Protein AF-A0A6P0XP00-F1 (afdb_monomer_lite)

Sequence (218 aa):
MMEQKKWEVAKEKFEEVLNLDPDNKLAQDKLREILREIEKIKLIKMKRNYFTLGILTGVLGVLPLIGIEIWEGLQHRGNQLIRERFSSGDKILFANANKENYNDEFSRCNQEFQNQNYDAATDCFQELVKDNRNEPEPLIYYNNSLARQHNNSIKIAVAVPADRNPKRSKSMLRGVAPAQNEYNKKQKNSPSQNRLLEIVIANDSNNDKISPKLAKEI

Foldseek 3Di:
DVVLVVLVVVLVVLVVVCVVPVPPPVSVVVNVVSVVVNVVVVVVVVVVVCVVVVVVVPPDDDDPPVVVVVVVVVVVVVVVVQVVQKDQLQADLQPVPDDPPLRVLSNVLNVCVVVLVLVSSLVSLVVSCVVVVLFLRSLLNNLQSVQSVVVAEDEDEDEDLCVQCVPVRRVVSSVVSVVLVVVQVVLVVDPPRVYHYGYMYGNQNPDPVSVVVNVVVD

pLDDT: mean 83.48, std 17.9, range [33.69, 98.69]

Secondary structure (DSSP, 8-state):
-HHHHHHHHHHHHHHHHHHH-TT-HHHHHHHHHHHHHHHHHHHHHHHHHHHHHTTTS-SSSS-TTHHHHHHHHHHHHHHHHHHTTEESSSS-TTGGGSPTTHHHHHHHHHHHHHTT-HHHHHHHHHHHHHHTTT-HHHHHHHHHHHHHHTT-EEEEEEEE-TTT-HHHHHHHHHHHHHHHHHHHHHHHT-TT---EEEEEEEE-TT-TTTHHHHTT--

Radius of gyration: 26.7 Å; chains: 1; bounding box: 54×59×76 Å

Structure (mmCIF, N/CA/C/O backbone):
data_AF-A0A6P0XP00-F1
#
_entry.id   AF-A0A6P0XP00-F1
#
loop_
_atom_site.group_PDB
_atom_site.id
_atom_site.type_symbol
_atom_site.label_atom_id
_atom_site.label_alt_id
_atom_site.label_comp_id
_atom_site.label_asym_id
_atom_site.label_entity_id
_atom_site.label_seq_id
_atom_site.pdbx_PDB_ins_code
_atom_site.Cartn_x
_atom_site.Cartn_y
_atom_site.Cartn_z
_atom_site.occupancy
_atom_site.B_iso_or_equiv
_atom_site.auth_seq_id
_atom_site.auth_comp_id
_atom_site.auth_asym_id
_atom_site.auth_atom_id
_atom_site.pdbx_PDB_model_num
ATOM 1 N N . MET A 1 1 ? 0.909 -31.037 -28.415 1.00 57.88 1 MET A N 1
ATOM 2 C CA . MET A 1 1 ? 1.301 -31.732 -29.667 1.00 57.88 1 MET A CA 1
ATOM 3 C C . MET A 1 1 ? 0.452 -31.297 -30.858 1.00 57.88 1 MET A C 1
ATOM 5 O O . MET A 1 1 ? 1.016 -31.164 -31.933 1.00 57.88 1 MET A O 1
ATOM 9 N N . MET A 1 2 ? -0.848 -31.010 -30.682 1.00 49.09 2 MET A N 1
ATOM 10 C CA . MET A 1 2 ? -1.714 -30.545 -31.780 1.00 49.09 2 MET A CA 1
ATOM 11 C C . MET A 1 2 ? -1.282 -29.216 -32.429 1.00 49.09 2 MET A C 1
ATOM 13 O O . MET A 1 2 ? -1.444 -29.072 -33.632 1.00 49.09 2 MET A O 1
ATOM 17 N N . GLU A 1 3 ? -0.696 -28.271 -31.686 1.00 70.12 3 GLU A N 1
ATOM 18 C CA . GLU A 1 3 ? -0.272 -26.975 -32.254 1.00 70.12 3 GLU A CA 1
ATOM 19 C C . GLU A 1 3 ? 0.970 -27.072 -33.146 1.00 70.12 3 GLU A C 1
ATOM 21 O O . GLU A 1 3 ? 0.980 -26.502 -34.228 1.00 70.12 3 GLU A O 1
ATOM 26 N N . GLN A 1 4 ? 1.986 -27.856 -32.768 1.00 75.81 4 GLN A N 1
ATOM 27 C CA . GLN A 1 4 ? 3.203 -28.014 -33.579 1.00 75.81 4 GLN A CA 1
ATOM 28 C C . GLN A 1 4 ? 2.891 -28.588 -34.969 1.00 75.81 4 GLN A C 1
ATOM 30 O O . GLN A 1 4 ? 3.398 -28.095 -35.969 1.00 75.81 4 GLN A O 1
ATOM 35 N N . LYS A 1 5 ? 2.006 -29.592 -35.039 1.00 80.88 5 LYS A N 1
ATOM 36 C CA . LYS A 1 5 ? 1.604 -30.213 -36.309 1.00 80.88 5 LYS A CA 1
ATOM 37 C C . LYS A 1 5 ? 0.916 -29.213 -37.247 1.00 80.88 5 LYS A C 1
ATOM 39 O O . LYS A 1 5 ? 1.086 -29.310 -38.454 1.00 80.88 5 LYS A O 1
ATOM 44 N N . LYS A 1 6 ? 0.173 -28.241 -36.704 1.00 84.94 6 LYS A N 1
ATOM 45 C CA . LYS A 1 6 ? -0.466 -27.180 -37.499 1.00 84.94 6 LYS A CA 1
ATOM 46 C C . LYS A 1 6 ? 0.566 -26.232 -38.113 1.00 84.94 6 LYS A C 1
ATOM 48 O O . LYS A 1 6 ? 0.425 -25.875 -39.276 1.00 84.94 6 LYS A O 1
ATOM 53 N N . TRP A 1 7 ? 1.602 -25.864 -37.359 1.00 84.75 7 TRP A N 1
ATOM 54 C CA . TRP A 1 7 ? 2.653 -24.961 -37.837 1.00 84.75 7 TRP A CA 1
ATOM 55 C C . TRP A 1 7 ? 3.561 -25.594 -38.894 1.00 84.75 7 TRP A C 1
ATOM 57 O O . TRP A 1 7 ? 3.912 -24.919 -39.854 1.00 84.75 7 TRP A O 1
ATOM 67 N N . GLU A 1 8 ? 3.883 -26.883 -38.772 1.00 85.69 8 GLU A N 1
ATOM 68 C CA . GLU A 1 8 ? 4.671 -27.599 -39.791 1.00 85.69 8 GLU A CA 1
ATOM 69 C C . GLU A 1 8 ? 3.895 -27.743 -41.112 1.00 85.69 8 GLU A C 1
ATOM 71 O O . GLU A 1 8 ? 4.440 -27.474 -42.176 1.00 85.69 8 GLU A O 1
ATOM 76 N N . VAL A 1 9 ? 2.593 -28.057 -41.050 1.00 88.94 9 VAL A N 1
ATOM 77 C CA . VAL A 1 9 ? 1.732 -28.097 -42.250 1.00 88.94 9 VAL A CA 1
ATOM 78 C C . VAL A 1 9 ? 1.588 -26.709 -42.880 1.00 88.94 9 VAL A C 1
ATOM 80 O O . VAL A 1 9 ? 1.554 -26.579 -44.100 1.00 88.94 9 VAL A O 1
ATOM 83 N N . ALA A 1 10 ? 1.494 -25.652 -42.069 1.00 86.81 10 ALA A N 1
ATOM 84 C CA . ALA A 1 10 ? 1.457 -24.288 -42.588 1.00 86.81 10 ALA A CA 1
ATOM 85 C C . ALA A 1 10 ? 2.777 -23.919 -43.282 1.00 86.81 10 ALA A C 1
ATOM 87 O O . ALA A 1 10 ? 2.744 -23.352 -44.369 1.00 86.81 10 ALA A O 1
ATOM 88 N N . LYS A 1 11 ? 3.921 -24.276 -42.687 1.00 91.81 11 LYS A N 1
ATOM 89 C CA . LYS A 1 11 ? 5.254 -24.048 -43.254 1.00 91.81 11 LYS A CA 1
ATOM 90 C C . LYS A 1 11 ? 5.384 -24.662 -44.653 1.00 91.81 11 LYS A C 1
ATOM 92 O O . LYS A 1 11 ? 5.740 -23.946 -45.580 1.00 91.81 11 LYS A O 1
ATOM 97 N N . GLU A 1 12 ? 5.030 -25.938 -44.797 1.00 90.94 12 GLU A N 1
ATOM 98 C CA . GLU A 1 12 ? 5.103 -26.678 -46.067 1.00 90.94 12 GLU A CA 1
ATOM 99 C C . GLU A 1 12 ? 4.299 -25.987 -47.180 1.00 90.94 12 GLU A C 1
ATOM 101 O O . GLU A 1 12 ? 4.802 -25.780 -48.281 1.00 90.94 12 GLU A O 1
ATOM 106 N N . LYS A 1 13 ? 3.084 -25.518 -46.866 1.00 89.00 13 LYS A N 1
ATOM 107 C CA . LYS A 1 13 ? 2.243 -24.789 -47.829 1.00 89.00 13 LYS A CA 1
ATOM 108 C C . LYS A 1 13 ? 2.848 -23.460 -48.279 1.00 89.00 13 LYS A C 1
ATOM 110 O O . LYS A 1 13 ? 2.679 -23.074 -49.430 1.00 89.00 13 LYS A O 1
ATOM 115 N N . PHE A 1 14 ? 3.525 -22.733 -47.390 1.00 90.12 14 PHE A N 1
ATOM 116 C CA . PHE A 1 14 ? 4.183 -21.476 -47.767 1.00 90.12 14 PHE A CA 1
ATOM 117 C C . PHE A 1 14 ? 5.503 -21.707 -48.513 1.00 90.12 14 PHE A C 1
ATOM 119 O O . PHE A 1 14 ? 5.857 -20.893 -49.362 1.00 90.12 14 PHE A O 1
ATOM 126 N N . GLU A 1 15 ? 6.202 -22.815 -48.256 1.00 91.12 15 GLU A N 1
ATOM 127 C CA . GLU A 1 15 ? 7.361 -23.238 -49.054 1.00 91.12 15 GLU A CA 1
ATOM 128 C C . GLU A 1 15 ? 6.947 -23.632 -50.481 1.00 91.12 15 GLU A C 1
ATOM 130 O O . GLU A 1 15 ? 7.614 -23.242 -51.435 1.00 91.12 15 GLU A O 1
ATOM 135 N N . GLU A 1 16 ? 5.809 -24.312 -50.651 1.00 92.94 16 GLU A N 1
ATOM 136 C CA . GLU A 1 16 ? 5.241 -24.620 -51.971 1.00 92.94 16 GLU A CA 1
ATOM 137 C C . GLU A 1 16 ? 4.929 -23.346 -52.773 1.00 92.94 16 GLU A C 1
ATOM 139 O O . GLU A 1 16 ? 5.289 -23.249 -53.946 1.00 92.94 16 GLU A O 1
ATOM 144 N N . VAL A 1 17 ? 4.339 -22.330 -52.131 1.00 89.94 17 VAL A N 1
ATOM 145 C CA . VAL A 1 17 ? 4.082 -21.025 -52.766 1.00 89.94 17 VAL A CA 1
ATOM 146 C C . VAL A 1 17 ? 5.381 -20.358 -53.227 1.00 89.94 17 VAL A C 1
ATOM 148 O O . VAL A 1 17 ? 5.422 -19.832 -54.335 1.00 89.94 17 VAL A O 1
ATOM 151 N N . LEU A 1 18 ? 6.451 -20.412 -52.428 1.00 89.50 18 LEU A N 1
ATOM 152 C CA . LEU A 1 18 ? 7.749 -19.827 -52.793 1.00 89.50 18 LEU A CA 1
ATOM 153 C C . LEU A 1 18 ? 8.497 -20.613 -53.878 1.00 89.50 18 LEU A C 1
ATOM 155 O O . LEU A 1 18 ? 9.311 -20.033 -54.590 1.00 89.50 18 LEU A O 1
ATOM 159 N N . ASN A 1 19 ? 8.215 -21.907 -54.040 1.00 90.94 19 ASN A N 1
ATOM 160 C CA . ASN A 1 19 ? 8.740 -22.691 -55.161 1.00 90.94 19 ASN A CA 1
ATOM 161 C C . ASN A 1 19 ? 8.080 -22.309 -56.496 1.00 90.94 19 ASN A C 1
ATOM 163 O O . ASN A 1 19 ? 8.701 -22.458 -57.547 1.00 90.94 19 ASN A O 1
ATOM 167 N N . LEU A 1 20 ? 6.831 -21.830 -56.457 1.00 88.44 20 LEU A N 1
ATOM 168 C CA . LEU A 1 20 ? 6.090 -21.358 -57.631 1.00 88.44 20 LEU A CA 1
ATOM 169 C C . LEU A 1 20 ? 6.351 -19.872 -57.927 1.00 88.44 20 LEU A C 1
ATOM 171 O O . LEU A 1 20 ? 6.405 -19.484 -59.091 1.00 88.44 20 LEU A O 1
ATOM 175 N N . ASP A 1 21 ? 6.520 -19.055 -56.885 1.00 91.50 21 ASP A N 1
ATOM 176 C CA . ASP A 1 21 ? 6.773 -17.612 -56.959 1.00 91.50 21 ASP A CA 1
ATOM 177 C C . ASP A 1 21 ? 7.811 -17.190 -55.894 1.00 91.50 21 ASP A C 1
ATOM 179 O O . ASP A 1 21 ? 7.448 -16.851 -54.759 1.00 91.50 21 ASP A O 1
ATOM 183 N N . PRO A 1 22 ? 9.117 -17.213 -56.232 1.00 91.81 22 PRO A N 1
ATOM 184 C CA . PRO A 1 22 ? 10.193 -16.934 -55.278 1.00 91.81 22 PRO A CA 1
ATOM 185 C C . PRO A 1 22 ? 10.180 -15.513 -54.698 1.00 91.81 22 PRO A C 1
ATOM 187 O O . PRO A 1 22 ? 10.630 -15.306 -53.566 1.00 91.81 22 PRO A O 1
ATOM 190 N N . ASP A 1 23 ? 9.642 -14.540 -55.440 1.00 91.81 23 ASP A N 1
ATOM 191 C CA . ASP A 1 23 ? 9.639 -13.118 -55.074 1.00 91.81 23 ASP A CA 1
ATOM 192 C C . ASP A 1 23 ? 8.389 -12.705 -54.273 1.00 91.81 23 ASP A C 1
ATOM 194 O O . ASP A 1 23 ? 8.192 -11.526 -53.942 1.00 91.81 23 ASP A O 1
ATOM 198 N N . ASN A 1 24 ? 7.550 -13.675 -53.893 1.00 92.81 24 ASN A N 1
ATOM 199 C CA . ASN A 1 24 ? 6.332 -13.441 -53.130 1.00 92.81 24 ASN A CA 1
ATOM 200 C C . ASN A 1 24 ? 6.620 -12.972 -51.691 1.00 92.81 24 ASN A C 1
ATOM 202 O O . ASN A 1 24 ? 6.763 -13.766 -50.755 1.00 92.81 24 ASN A O 1
ATOM 206 N N . LYS A 1 25 ? 6.649 -11.650 -51.486 1.00 90.38 25 LYS A N 1
ATOM 207 C CA . LYS A 1 25 ? 6.932 -11.032 -50.175 1.00 90.38 25 LYS A CA 1
ATOM 208 C C . LYS A 1 25 ? 6.000 -11.509 -49.057 1.00 90.38 25 LYS A C 1
ATOM 210 O O . LYS A 1 25 ? 6.451 -11.696 -47.930 1.00 90.38 25 LYS A O 1
ATOM 215 N N . LEU A 1 26 ? 4.718 -11.740 -49.354 1.00 89.19 26 LEU A N 1
ATOM 216 C CA . LEU A 1 26 ? 3.746 -12.196 -48.356 1.00 89.19 26 LEU A CA 1
ATOM 217 C C . LEU A 1 26 ? 4.081 -13.607 -47.857 1.00 89.19 26 LEU A C 1
ATOM 219 O O . LEU A 1 26 ? 4.044 -13.858 -46.651 1.00 89.19 26 LEU A O 1
ATOM 223 N N . ALA A 1 27 ? 4.429 -14.516 -48.770 1.00 84.62 27 ALA A N 1
ATOM 224 C CA . ALA A 1 27 ? 4.833 -15.869 -48.415 1.00 84.62 27 ALA A CA 1
ATOM 225 C C . ALA A 1 27 ? 6.162 -15.875 -47.640 1.00 84.62 27 ALA A C 1
ATOM 227 O O . ALA A 1 27 ? 6.268 -16.572 -46.631 1.00 84.62 27 ALA A O 1
ATOM 228 N N . GLN A 1 28 ? 7.130 -15.031 -48.019 1.00 88.19 28 GLN A N 1
ATOM 229 C CA . GLN A 1 28 ? 8.387 -14.858 -47.275 1.00 88.19 28 GLN A CA 1
ATOM 230 C C . GLN A 1 28 ? 8.154 -14.339 -45.842 1.00 88.19 28 GLN A C 1
ATOM 232 O O . GLN A 1 28 ? 8.764 -14.829 -44.886 1.00 88.19 28 GLN A O 1
ATOM 237 N N . ASP A 1 29 ? 7.264 -13.360 -45.662 1.00 90.50 29 ASP A N 1
ATOM 238 C CA . ASP A 1 29 ? 6.925 -12.797 -44.349 1.00 90.50 29 ASP A CA 1
ATOM 239 C C . ASP A 1 29 ? 6.214 -13.814 -43.458 1.00 90.50 29 ASP A C 1
ATOM 241 O O . ASP A 1 29 ? 6.587 -13.998 -42.293 1.00 90.50 29 ASP A O 1
ATOM 245 N N . LYS A 1 30 ? 5.231 -14.527 -44.017 1.00 88.44 30 LYS A N 1
ATOM 246 C CA . LYS A 1 30 ? 4.503 -15.575 -43.297 1.00 88.44 30 LYS A CA 1
ATOM 247 C C . LYS A 1 30 ? 5.401 -16.750 -42.937 1.00 88.44 30 LYS A C 1
ATOM 249 O O . LYS A 1 30 ? 5.312 -17.247 -41.815 1.00 88.44 30 LYS A O 1
ATOM 254 N N . LEU A 1 31 ? 6.321 -17.140 -43.818 1.00 89.19 31 LEU A N 1
ATOM 255 C CA . LEU A 1 31 ? 7.295 -18.186 -43.525 1.00 89.19 31 LEU A CA 1
ATOM 256 C C . LEU A 1 31 ? 8.209 -17.784 -42.358 1.00 89.19 31 LEU A C 1
ATOM 258 O O . LEU A 1 31 ? 8.419 -18.583 -41.447 1.00 89.19 31 LEU A O 1
ATOM 262 N N . ARG A 1 32 ? 8.688 -16.532 -42.309 1.00 89.94 32 ARG A N 1
ATOM 263 C CA . ARG A 1 32 ? 9.483 -16.020 -41.174 1.00 89.94 32 ARG A CA 1
ATOM 264 C C . ARG A 1 32 ? 8.715 -16.040 -39.852 1.00 89.94 32 ARG A C 1
ATOM 266 O O . ARG A 1 32 ? 9.292 -16.377 -38.816 1.00 89.94 32 ARG A O 1
ATOM 273 N N . GLU A 1 33 ? 7.435 -15.680 -39.873 1.00 90.75 33 GLU A N 1
ATOM 274 C CA . GLU A 1 33 ? 6.557 -15.736 -38.699 1.00 90.75 33 GLU A CA 1
ATOM 275 C C . GLU A 1 33 ? 6.388 -17.181 -38.201 1.00 90.75 33 GLU A C 1
ATOM 277 O O . GLU A 1 33 ? 6.616 -17.465 -37.023 1.00 90.75 33 GLU A O 1
ATOM 282 N N . ILE A 1 34 ? 6.095 -18.111 -39.113 1.00 87.00 34 ILE A N 1
ATOM 283 C CA . ILE A 1 34 ? 5.919 -19.536 -38.806 1.00 87.00 34 ILE A CA 1
ATOM 284 C C . ILE A 1 34 ? 7.212 -20.151 -38.261 1.00 87.00 34 ILE A C 1
ATOM 286 O O . ILE A 1 34 ? 7.177 -20.876 -37.265 1.00 87.00 34 ILE A O 1
ATOM 290 N N . LEU A 1 35 ? 8.364 -19.833 -38.859 1.00 87.88 35 LEU A N 1
ATOM 291 C CA . LEU A 1 35 ? 9.663 -20.324 -38.397 1.00 87.88 35 LEU A CA 1
ATOM 292 C C . LEU A 1 35 ? 9.972 -19.868 -36.963 1.00 87.88 35 LEU A C 1
ATOM 294 O O . LEU A 1 35 ? 10.425 -20.686 -36.160 1.00 87.88 35 LEU A O 1
ATOM 298 N N . ARG A 1 36 ? 9.654 -18.615 -36.604 1.00 90.12 36 ARG A N 1
ATOM 299 C CA . ARG A 1 36 ? 9.786 -18.126 -35.217 1.00 90.12 36 ARG A CA 1
ATOM 300 C C . ARG A 1 36 ? 8.891 -18.887 -34.245 1.00 90.12 36 ARG A C 1
ATOM 302 O O . ARG A 1 36 ? 9.331 -19.200 -33.140 1.00 90.12 36 ARG A O 1
ATOM 309 N N . GLU A 1 37 ? 7.647 -19.175 -34.615 1.00 86.69 37 GLU A N 1
ATOM 310 C CA . GLU A 1 37 ? 6.731 -19.916 -33.737 1.00 86.69 37 GLU A CA 1
ATOM 311 C C . GLU A 1 37 ? 7.160 -21.378 -33.5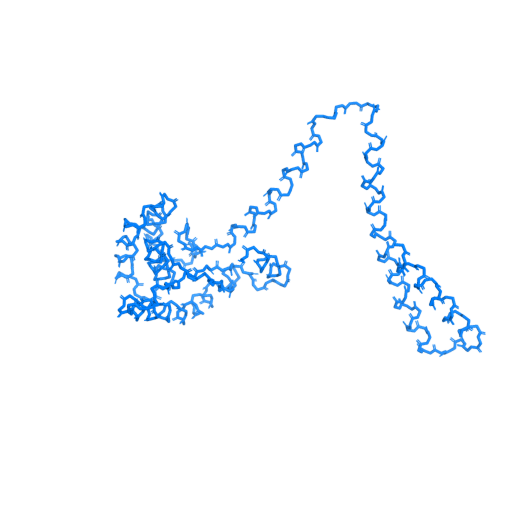65 1.00 86.69 37 GLU A C 1
ATOM 313 O O . GLU A 1 37 ? 7.166 -21.897 -32.445 1.00 86.69 37 GLU A O 1
ATOM 318 N N . ILE A 1 38 ? 7.633 -22.027 -34.633 1.00 83.19 38 ILE A N 1
ATOM 319 C CA . ILE A 1 38 ? 8.235 -23.365 -34.555 1.00 83.19 38 ILE A CA 1
ATOM 320 C C . ILE A 1 38 ? 9.456 -23.351 -33.626 1.00 83.19 38 ILE A C 1
ATOM 322 O O . ILE A 1 38 ? 9.610 -24.255 -32.802 1.00 83.19 38 ILE A O 1
ATOM 326 N N . GLU A 1 39 ? 10.311 -22.330 -33.710 1.00 85.75 39 GLU A N 1
ATOM 327 C CA . GLU A 1 39 ? 11.483 -22.182 -32.845 1.00 85.75 39 GLU A CA 1
ATOM 328 C C . GLU A 1 39 ? 11.094 -21.977 -31.374 1.00 85.75 39 GLU A C 1
ATOM 330 O O . GLU A 1 39 ? 11.608 -22.681 -30.503 1.00 85.75 39 GLU A O 1
ATOM 335 N N . LYS A 1 40 ? 10.114 -21.113 -31.078 1.00 85.19 40 LYS A N 1
ATOM 336 C CA . LYS A 1 40 ? 9.563 -20.950 -29.719 1.00 85.19 40 LYS A CA 1
ATOM 337 C C . LYS A 1 40 ? 9.019 -22.267 -29.170 1.00 85.19 40 LYS A C 1
ATOM 339 O O . LYS A 1 40 ? 9.314 -22.625 -28.029 1.00 85.19 40 LYS A O 1
ATOM 344 N N . ILE A 1 41 ? 8.270 -23.023 -29.975 1.00 79.88 41 ILE A N 1
ATOM 345 C CA . ILE A 1 41 ? 7.725 -24.329 -29.580 1.00 79.88 41 ILE A CA 1
ATOM 346 C C . ILE A 1 41 ? 8.853 -25.342 -29.346 1.00 79.88 41 ILE A C 1
ATOM 348 O O . ILE A 1 41 ? 8.802 -26.087 -28.363 1.00 79.88 41 ILE A O 1
ATOM 352 N N . LYS A 1 42 ? 9.894 -25.357 -30.191 1.00 81.31 42 LYS A N 1
ATOM 353 C CA . LYS A 1 42 ? 11.095 -26.186 -29.993 1.00 81.31 42 LYS A CA 1
ATOM 354 C C . LYS A 1 42 ? 11.809 -25.819 -28.697 1.00 81.31 42 LYS A C 1
ATOM 356 O O . LYS A 1 42 ? 12.129 -26.723 -27.933 1.00 81.31 42 LYS A O 1
ATOM 361 N N . LEU A 1 43 ? 11.983 -24.531 -28.400 1.00 74.62 43 LEU A N 1
ATOM 362 C CA . LEU A 1 43 ? 12.591 -24.049 -27.157 1.00 74.62 43 LEU A CA 1
ATOM 363 C C . LEU A 1 43 ? 11.763 -24.441 -25.926 1.00 74.62 43 LEU A C 1
ATOM 365 O O . LEU A 1 43 ? 12.321 -24.903 -24.934 1.00 74.62 43 LEU A O 1
ATOM 369 N N . ILE A 1 44 ? 10.435 -24.327 -25.987 1.00 72.25 44 ILE A N 1
ATOM 370 C CA . ILE A 1 44 ? 9.535 -24.754 -24.904 1.00 72.25 44 ILE A CA 1
ATOM 371 C C . ILE A 1 44 ? 9.607 -26.273 -24.708 1.00 72.25 44 ILE A C 1
ATOM 373 O O . ILE A 1 44 ? 9.731 -26.749 -23.578 1.00 72.25 44 ILE A O 1
ATOM 377 N N . LYS A 1 45 ? 9.571 -27.051 -25.797 1.00 71.44 45 LYS A N 1
ATOM 378 C CA . LYS A 1 45 ? 9.681 -28.514 -25.746 1.00 71.44 45 LYS A CA 1
ATOM 379 C C . LYS A 1 45 ? 11.048 -28.941 -25.221 1.00 71.44 45 LYS A C 1
ATOM 381 O O . LYS A 1 45 ? 11.087 -29.836 -24.394 1.00 71.44 45 LYS A O 1
ATOM 386 N N . MET A 1 46 ? 12.129 -28.284 -25.638 1.00 65.81 46 MET A N 1
ATOM 387 C CA . MET A 1 46 ? 13.500 -28.525 -25.182 1.00 65.81 46 MET A CA 1
ATOM 388 C C . MET A 1 46 ? 13.657 -28.201 -23.695 1.00 65.81 46 MET A C 1
ATOM 390 O O . MET A 1 46 ? 14.157 -29.044 -22.962 1.00 65.81 46 MET A O 1
ATOM 394 N N . LYS A 1 47 ? 13.148 -27.056 -23.217 1.00 64.44 47 LYS A N 1
ATOM 395 C CA . LYS A 1 47 ? 13.107 -26.732 -21.778 1.00 64.44 47 LYS A CA 1
ATOM 396 C C . LYS A 1 47 ? 12.330 -27.783 -20.984 1.00 64.44 47 LYS A C 1
ATOM 398 O O . LYS A 1 47 ? 12.797 -28.223 -19.940 1.00 64.44 47 LYS A O 1
ATOM 403 N N . ARG A 1 48 ? 11.185 -28.239 -21.503 1.00 62.94 48 ARG A N 1
ATOM 404 C CA . ARG A 1 48 ? 10.397 -29.319 -20.891 1.00 62.94 48 ARG A CA 1
ATOM 405 C C . ARG A 1 48 ? 11.107 -30.680 -20.947 1.00 62.94 48 ARG A C 1
ATOM 407 O O . ARG A 1 48 ? 10.970 -31.451 -20.010 1.00 62.94 48 ARG A O 1
ATOM 414 N N . ASN A 1 49 ? 11.878 -30.966 -21.998 1.00 50.03 49 ASN A N 1
ATOM 415 C CA . ASN A 1 49 ? 12.611 -32.226 -22.152 1.00 50.03 49 ASN A CA 1
ATOM 416 C C . ASN A 1 49 ? 13.880 -32.270 -21.288 1.00 50.03 49 ASN A C 1
ATOM 418 O O . ASN A 1 49 ? 14.190 -33.311 -20.727 1.00 50.03 49 ASN A O 1
ATOM 422 N N . TYR A 1 50 ? 14.589 -31.147 -21.135 1.00 55.62 50 TYR A N 1
ATOM 423 C CA . TYR A 1 50 ? 15.681 -31.006 -20.165 1.00 55.62 50 TYR A CA 1
ATOM 424 C C . TYR A 1 50 ? 15.166 -31.131 -18.728 1.00 55.62 50 TYR A C 1
ATOM 426 O O . TYR A 1 50 ? 15.826 -31.745 -17.897 1.00 55.62 50 TYR A O 1
ATOM 434 N N . PHE A 1 51 ? 13.957 -30.630 -18.457 1.00 48.06 51 PHE A N 1
ATOM 435 C CA . PHE A 1 51 ? 13.274 -30.842 -17.183 1.00 48.06 51 PHE A CA 1
ATOM 436 C C . PHE A 1 51 ? 12.957 -32.331 -16.930 1.00 48.06 51 PHE A C 1
ATOM 438 O O . PHE A 1 51 ? 13.174 -32.811 -15.826 1.00 48.06 51 PHE A O 1
ATOM 445 N N . THR A 1 52 ? 12.534 -33.100 -17.944 1.00 40.56 52 THR A N 1
ATOM 446 C CA . THR A 1 52 ? 12.300 -34.554 -17.799 1.00 40.56 52 THR A CA 1
ATOM 447 C C . THR A 1 52 ? 13.578 -35.403 -17.825 1.00 40.56 52 THR A C 1
ATOM 449 O O . THR A 1 52 ? 13.613 -36.451 -17.191 1.00 40.56 52 THR A O 1
ATOM 452 N N . LEU A 1 53 ? 14.636 -34.979 -18.530 1.00 37.97 53 LEU A N 1
ATOM 453 C CA . LEU A 1 53 ? 15.918 -35.698 -18.590 1.00 37.97 53 LEU A CA 1
ATOM 454 C C . LEU A 1 53 ? 16.745 -35.492 -17.312 1.00 37.97 53 LEU A C 1
ATOM 456 O O . LEU A 1 53 ? 17.410 -36.423 -16.866 1.00 37.97 53 LEU A O 1
ATOM 460 N N . GLY A 1 54 ? 16.626 -34.326 -16.666 1.00 42.03 54 GLY A N 1
ATOM 461 C CA . GLY A 1 54 ? 17.205 -34.076 -15.342 1.00 42.03 54 GLY A CA 1
ATOM 462 C C . GLY A 1 54 ? 16.657 -34.992 -14.238 1.00 42.03 54 GLY A C 1
ATOM 463 O O . GLY A 1 54 ? 17.341 -35.219 -13.248 1.00 42.03 54 GLY A O 1
ATOM 464 N N . ILE A 1 55 ? 15.470 -35.581 -14.431 1.00 46.62 55 ILE A N 1
ATOM 465 C CA . ILE A 1 55 ? 14.883 -36.580 -13.519 1.00 46.62 55 ILE A CA 1
ATOM 466 C C . ILE A 1 55 ? 15.493 -37.982 -13.748 1.00 46.62 55 ILE A C 1
ATOM 468 O O . ILE A 1 55 ? 15.489 -38.806 -12.840 1.00 46.62 55 ILE A O 1
ATOM 472 N N . LEU A 1 56 ? 16.066 -38.261 -14.928 1.00 38.34 56 LEU A N 1
ATOM 473 C CA . LEU A 1 56 ? 16.537 -39.598 -15.331 1.00 38.34 56 LEU A CA 1
ATOM 474 C C . LEU A 1 56 ? 18.061 -39.791 -15.228 1.00 38.34 56 LEU A C 1
ATOM 476 O O . LEU A 1 56 ? 18.513 -40.913 -15.025 1.00 38.34 56 LEU A O 1
ATOM 480 N N . THR A 1 57 ? 18.866 -38.725 -15.299 1.00 41.28 57 THR A N 1
ATOM 481 C CA . THR A 1 57 ? 20.328 -38.795 -15.073 1.00 41.28 57 THR A CA 1
ATOM 482 C C . THR A 1 57 ? 20.739 -38.520 -13.621 1.00 41.28 57 THR A C 1
ATOM 484 O O . THR A 1 57 ? 21.926 -38.420 -13.327 1.00 41.28 57 THR A O 1
ATOM 487 N N . GLY A 1 58 ? 19.776 -38.400 -12.704 1.00 40.56 58 GLY A N 1
ATOM 488 C CA . G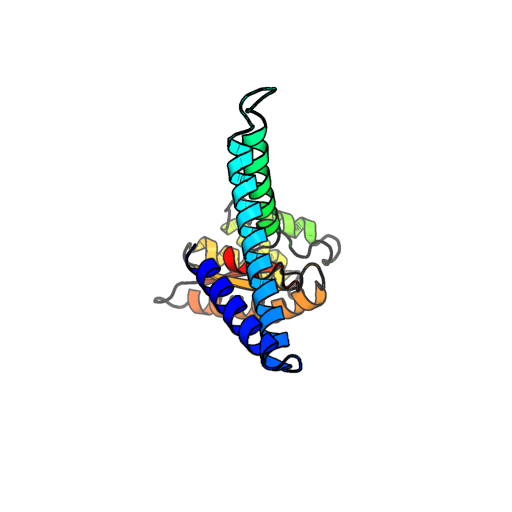LY A 1 58 ? 19.991 -38.159 -11.275 1.00 40.56 58 GLY A CA 1
ATOM 489 C C . GLY A 1 58 ? 19.996 -39.420 -10.405 1.00 40.56 58 GLY A C 1
ATOM 490 O O . GLY A 1 58 ? 19.499 -39.358 -9.286 1.00 40.56 58 GLY A O 1
ATOM 491 N N . VAL A 1 59 ? 20.485 -40.569 -10.901 1.00 38.41 59 VAL A N 1
ATOM 492 C CA . VAL A 1 59 ? 20.467 -41.834 -10.126 1.00 38.41 59 VAL A CA 1
ATOM 493 C C . VAL A 1 59 ? 21.838 -42.488 -9.904 1.00 38.41 59 VAL A C 1
ATOM 495 O O . VAL A 1 59 ? 21.941 -43.330 -9.021 1.00 38.41 59 VAL A O 1
ATOM 498 N N . LEU A 1 60 ? 22.941 -42.084 -10.548 1.00 42.03 60 LEU A N 1
ATOM 499 C CA . LEU A 1 60 ? 24.256 -42.658 -10.201 1.00 42.03 60 LEU A CA 1
ATOM 500 C C . LEU A 1 60 ? 25.369 -41.614 -10.147 1.00 42.03 60 LEU A C 1
ATOM 502 O O . LEU A 1 60 ? 26.036 -41.338 -11.138 1.00 42.03 60 LEU A O 1
ATOM 506 N N . GLY A 1 61 ? 25.596 -41.099 -8.937 1.00 39.06 61 GLY A N 1
ATOM 507 C CA . GLY A 1 61 ? 26.854 -40.461 -8.562 1.00 39.06 61 GLY A CA 1
ATOM 508 C C . GLY A 1 61 ? 26.686 -39.120 -7.859 1.00 39.06 61 GLY A C 1
ATOM 509 O O . GLY A 1 61 ? 26.937 -38.088 -8.462 1.00 39.06 61 GLY A O 1
ATOM 510 N N . VAL A 1 62 ? 26.380 -39.177 -6.556 1.00 40.81 62 VAL A N 1
ATOM 511 C CA . VAL A 1 62 ? 26.491 -38.093 -5.553 1.00 40.81 62 VAL A CA 1
ATOM 512 C C . VAL A 1 62 ? 25.234 -37.211 -5.340 1.00 40.81 62 VAL A C 1
ATOM 514 O O . VAL A 1 62 ? 25.054 -36.160 -5.939 1.00 40.81 62 VAL A O 1
ATOM 517 N N . LEU A 1 63 ? 24.430 -37.664 -4.362 1.00 39.19 63 LEU A N 1
ATOM 518 C CA . LEU A 1 63 ? 23.509 -36.951 -3.444 1.00 39.19 63 LEU A CA 1
ATOM 519 C C . LEU A 1 63 ? 22.225 -36.259 -3.983 1.00 39.19 63 LEU A C 1
ATOM 521 O O . LEU A 1 63 ? 22.206 -35.046 -4.189 1.00 39.19 63 LEU A O 1
ATOM 525 N N . PRO A 1 64 ? 21.077 -36.975 -4.010 1.00 43.03 64 PRO A N 1
ATOM 526 C CA . PRO A 1 64 ? 19.738 -36.430 -4.256 1.00 43.03 64 PRO A CA 1
ATOM 527 C C . PRO A 1 64 ? 19.050 -35.928 -2.965 1.00 43.03 64 PRO A C 1
ATOM 529 O O . PRO A 1 64 ? 17.890 -36.236 -2.713 1.00 43.03 64 PRO A O 1
ATOM 532 N N . LEU A 1 65 ? 19.762 -35.171 -2.124 1.00 42.81 65 LEU A N 1
ATOM 533 C CA . LEU A 1 65 ? 19.176 -34.500 -0.945 1.00 42.81 65 LEU A CA 1
ATOM 534 C C . LEU A 1 65 ? 19.258 -32.970 -1.022 1.00 42.81 65 LEU A C 1
ATOM 536 O O . LEU A 1 65 ? 18.424 -32.283 -0.454 1.00 42.81 65 LEU A O 1
ATOM 540 N N . ILE A 1 66 ? 20.180 -32.428 -1.817 1.00 43.62 66 ILE A N 1
ATOM 541 C CA . ILE A 1 66 ? 20.360 -30.975 -1.964 1.00 43.62 66 ILE A CA 1
ATOM 542 C C . ILE A 1 66 ? 19.453 -30.406 -3.082 1.00 43.62 66 ILE A C 1
ATOM 544 O O . ILE A 1 66 ? 19.142 -29.219 -3.117 1.00 43.62 66 ILE A O 1
ATOM 548 N N . GLY A 1 67 ? 18.975 -31.247 -4.006 1.00 40.91 67 GLY A N 1
ATOM 549 C CA . GLY A 1 67 ? 18.202 -30.800 -5.174 1.00 40.91 67 GLY A CA 1
ATOM 550 C C . GLY A 1 67 ? 16.776 -30.322 -4.870 1.00 40.91 67 GLY A C 1
ATOM 551 O O . GLY A 1 67 ? 16.277 -29.436 -5.561 1.00 40.91 67 GLY A O 1
ATOM 552 N N . ILE A 1 68 ? 16.131 -30.874 -3.838 1.00 44.81 68 ILE A N 1
ATOM 553 C CA . ILE A 1 68 ? 14.764 -30.497 -3.439 1.00 44.81 68 ILE A CA 1
ATOM 554 C C . ILE A 1 68 ? 14.782 -29.135 -2.723 1.00 44.81 68 ILE A C 1
ATOM 556 O O . ILE A 1 68 ? 14.007 -28.247 -3.080 1.00 44.81 68 ILE A O 1
ATOM 560 N N . GLU A 1 69 ? 15.754 -28.911 -1.830 1.00 40.75 69 GLU A N 1
ATOM 561 C CA . GLU A 1 69 ? 15.942 -27.630 -1.126 1.00 40.75 69 GLU A CA 1
ATOM 562 C C . GLU A 1 69 ? 16.224 -26.460 -2.085 1.00 40.75 69 GLU A C 1
ATOM 564 O O . GLU A 1 69 ? 15.742 -25.341 -1.887 1.00 40.75 69 GLU A O 1
ATOM 569 N N . ILE A 1 70 ? 16.965 -26.710 -3.170 1.00 50.81 70 ILE A N 1
ATOM 570 C CA . ILE A 1 70 ? 17.312 -25.671 -4.147 1.00 50.81 70 ILE A CA 1
ATOM 571 C C . ILE A 1 70 ? 16.105 -25.272 -5.020 1.00 50.81 70 ILE A C 1
ATOM 573 O O . ILE A 1 70 ? 16.013 -24.111 -5.425 1.00 50.81 70 ILE A O 1
ATOM 577 N N . TRP A 1 71 ? 15.150 -26.168 -5.297 1.00 33.69 71 TRP A N 1
ATOM 578 C CA . TRP A 1 71 ? 13.999 -25.854 -6.162 1.00 33.69 71 TRP A CA 1
ATOM 579 C C . TRP A 1 71 ? 12.852 -25.152 -5.418 1.00 33.69 71 TRP A C 1
ATOM 581 O O . TRP A 1 71 ? 12.293 -24.181 -5.937 1.00 33.69 71 TRP A O 1
ATOM 591 N N . GLU A 1 72 ? 12.558 -25.558 -4.180 1.00 40.22 72 GLU A N 1
ATOM 592 C CA . GLU A 1 72 ? 11.601 -24.855 -3.311 1.00 40.22 72 GLU A CA 1
ATOM 593 C C . GLU A 1 72 ? 12.136 -23.465 -2.921 1.00 40.22 72 GLU A C 1
ATOM 595 O O . GLU A 1 72 ? 11.426 -22.460 -3.038 1.00 40.22 72 GLU A O 1
ATOM 600 N N . GLY A 1 73 ? 13.428 -23.355 -2.588 1.00 43.94 73 GLY A N 1
ATOM 601 C CA . GLY A 1 73 ? 14.066 -22.079 -2.250 1.00 43.94 73 GLY A CA 1
ATOM 602 C C . GLY A 1 73 ? 14.025 -21.028 -3.372 1.00 43.94 73 GLY A C 1
ATOM 603 O O . GLY A 1 73 ? 13.887 -19.831 -3.097 1.00 43.94 73 GLY A O 1
ATOM 604 N N . LEU A 1 74 ? 14.093 -21.442 -4.644 1.00 50.69 74 LEU A N 1
ATOM 605 C CA . LEU A 1 74 ? 14.056 -20.524 -5.792 1.00 50.69 74 LEU A CA 1
ATOM 606 C C . LEU A 1 74 ? 12.660 -19.927 -6.041 1.00 50.69 74 LEU A C 1
ATOM 608 O O . LEU A 1 74 ? 12.558 -18.729 -6.327 1.00 50.69 74 LEU A O 1
ATOM 612 N N . GLN A 1 75 ? 11.584 -20.713 -5.904 1.00 47.88 75 GLN A N 1
ATOM 613 C CA . GLN A 1 75 ? 10.214 -20.191 -6.024 1.00 47.88 75 GLN A CA 1
ATOM 614 C C . GLN A 1 75 ? 9.816 -19.339 -4.809 1.00 47.88 75 GLN A C 1
ATOM 616 O O . GLN A 1 75 ? 9.216 -18.273 -4.981 1.00 47.88 75 GLN A O 1
ATOM 621 N N . HIS A 1 76 ? 10.223 -19.733 -3.596 1.00 53.53 76 HIS A N 1
ATOM 622 C CA . HIS A 1 76 ? 9.970 -18.952 -2.382 1.00 53.53 76 HIS A CA 1
ATOM 623 C C . HIS A 1 76 ? 10.632 -17.567 -2.416 1.00 53.53 76 HIS A C 1
ATOM 625 O O . HIS A 1 76 ? 9.966 -16.580 -2.091 1.00 53.53 76 HIS A O 1
ATOM 631 N N . ARG A 1 77 ? 11.884 -17.456 -2.894 1.00 57.62 77 ARG A N 1
ATOM 632 C CA . ARG A 1 77 ? 12.547 -16.149 -3.078 1.00 57.62 77 ARG A CA 1
ATOM 633 C C . ARG A 1 77 ? 11.818 -15.261 -4.084 1.00 57.62 77 ARG A C 1
ATOM 635 O O . ARG A 1 77 ? 11.653 -14.074 -3.831 1.00 57.62 77 ARG A O 1
ATOM 642 N N . GLY A 1 78 ? 11.359 -15.819 -5.206 1.00 61.22 78 GLY A N 1
ATOM 643 C CA . GLY A 1 78 ? 10.614 -15.063 -6.216 1.00 61.22 78 GLY A CA 1
ATOM 644 C C . GLY A 1 78 ? 9.325 -14.447 -5.664 1.00 61.22 78 GLY A C 1
ATOM 645 O O . GLY A 1 78 ? 9.080 -13.259 -5.863 1.00 61.22 78 GLY A O 1
ATOM 646 N N . ASN A 1 79 ? 8.542 -15.229 -4.918 1.00 64.38 79 ASN A N 1
ATOM 647 C CA . ASN A 1 79 ? 7.286 -14.762 -4.325 1.00 64.38 79 ASN A CA 1
ATOM 648 C C . ASN A 1 79 ? 7.520 -13.788 -3.163 1.00 64.38 79 ASN A C 1
ATOM 650 O O . ASN A 1 79 ? 6.771 -12.826 -3.006 1.00 64.38 79 ASN A O 1
ATOM 654 N N . GLN A 1 80 ? 8.578 -13.987 -2.373 1.00 71.12 80 GLN A N 1
ATOM 655 C CA . GLN A 1 80 ? 8.968 -13.037 -1.334 1.00 71.12 80 GLN A CA 1
ATOM 656 C C . GLN A 1 80 ? 9.340 -11.670 -1.929 1.00 71.12 80 GLN A C 1
ATOM 658 O O . GLN A 1 80 ? 8.806 -10.658 -1.486 1.00 71.12 80 GLN A O 1
ATOM 663 N N . LEU A 1 81 ? 10.154 -11.642 -2.990 1.00 77.56 81 LEU A N 1
ATOM 664 C CA . LEU A 1 81 ? 10.533 -10.404 -3.684 1.00 77.56 81 LEU A CA 1
ATOM 665 C C . LEU A 1 81 ? 9.330 -9.661 -4.281 1.00 77.56 81 LEU A C 1
ATOM 667 O O . LEU A 1 81 ? 9.360 -8.441 -4.420 1.00 77.56 81 LEU A O 1
ATOM 671 N N . ILE A 1 82 ? 8.272 -10.382 -4.658 1.00 85.50 82 ILE A N 1
ATOM 672 C CA . ILE A 1 82 ? 7.023 -9.779 -5.131 1.00 85.50 82 ILE A CA 1
ATOM 673 C C . ILE A 1 82 ? 6.192 -9.240 -3.959 1.00 85.50 82 ILE A C 1
ATOM 675 O O . ILE A 1 82 ? 5.710 -8.112 -4.041 1.00 85.50 82 ILE A O 1
ATOM 679 N N . ARG A 1 83 ? 6.083 -9.970 -2.840 1.00 85.19 83 ARG A N 1
ATOM 680 C CA . ARG A 1 83 ? 5.415 -9.473 -1.621 1.00 85.19 83 ARG A CA 1
ATOM 681 C C . ARG A 1 83 ? 6.080 -8.222 -1.054 1.00 85.19 83 ARG A C 1
ATOM 683 O O . ARG A 1 83 ? 5.399 -7.300 -0.616 1.00 85.19 83 ARG A O 1
ATOM 690 N N . GLU A 1 84 ? 7.404 -8.137 -1.143 1.00 88.81 84 GLU A N 1
ATOM 691 C CA . GLU A 1 84 ? 8.171 -6.958 -0.735 1.00 88.81 84 GLU A CA 1
ATOM 692 C C . GLU A 1 84 ? 7.816 -5.689 -1.530 1.00 88.81 84 GLU A C 1
ATOM 694 O O . GLU A 1 84 ? 8.128 -4.586 -1.083 1.00 88.81 84 GLU A O 1
ATOM 699 N N . ARG A 1 85 ? 7.089 -5.809 -2.647 1.00 93.88 85 ARG A N 1
ATOM 700 C CA . ARG A 1 85 ? 6.613 -4.674 -3.450 1.00 93.88 85 ARG A CA 1
ATOM 701 C C . ARG A 1 85 ? 5.229 -4.172 -3.069 1.00 93.88 85 ARG A C 1
ATOM 703 O O 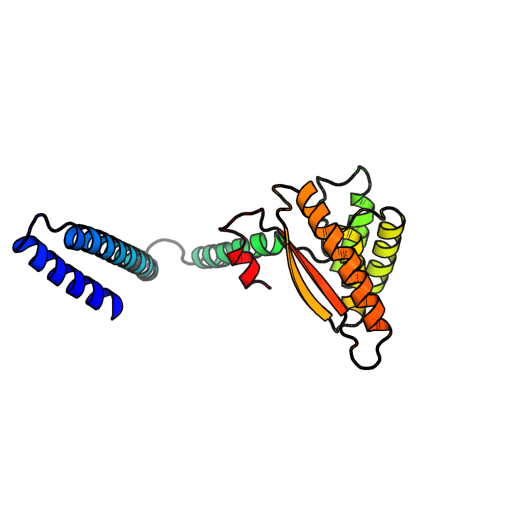. ARG A 1 85 ? 4.814 -3.143 -3.593 1.00 93.88 85 ARG A O 1
ATOM 710 N N . PHE A 1 86 ? 4.528 -4.851 -2.171 1.00 95.44 86 PHE A N 1
ATOM 711 C CA . PHE A 1 86 ? 3.269 -4.364 -1.625 1.00 95.44 86 PHE A CA 1
ATOM 712 C C . PHE A 1 86 ? 3.481 -3.728 -0.263 1.00 95.44 86 PHE A C 1
ATOM 714 O O . PHE A 1 86 ? 4.352 -4.166 0.487 1.00 95.44 86 PHE A O 1
ATOM 721 N N . SER A 1 87 ? 2.669 -2.733 0.075 1.00 96.38 87 SER A N 1
ATOM 722 C CA . SER A 1 87 ? 2.478 -2.343 1.465 1.00 96.38 87 SER A CA 1
ATOM 723 C C . SER A 1 87 ? 1.069 -1.842 1.727 1.00 96.38 87 SER A C 1
ATOM 725 O O . SER A 1 87 ? 0.471 -1.150 0.903 1.00 96.38 87 SER A O 1
ATOM 727 N N . SER A 1 88 ? 0.528 -2.212 2.881 1.00 96.56 88 SER A N 1
ATOM 728 C CA . SER A 1 88 ? -0.809 -1.806 3.321 1.00 96.56 88 SER A CA 1
ATOM 729 C C . SER A 1 88 ? -0.834 -1.300 4.763 1.00 96.56 88 SER A C 1
ATOM 731 O O . SER A 1 88 ? -1.917 -1.109 5.310 1.00 96.56 88 SER A O 1
ATOM 733 N N . GLY A 1 89 ? 0.325 -1.126 5.394 1.00 95.88 89 GLY A N 1
ATOM 734 C CA . GLY A 1 89 ? 0.432 -0.819 6.823 1.00 95.88 89 GLY A CA 1
ATOM 735 C C . GLY A 1 89 ? 1.524 -1.600 7.532 1.00 95.88 89 GLY A C 1
ATOM 736 O O . GLY A 1 89 ? 1.888 -1.263 8.648 1.00 95.88 89 GLY A O 1
ATOM 737 N N . ASP A 1 90 ? 2.085 -2.611 6.883 1.00 94.25 90 ASP A N 1
ATOM 738 C CA . ASP A 1 90 ? 3.104 -3.502 7.422 1.00 94.25 90 ASP A CA 1
ATOM 739 C C . ASP A 1 90 ? 4.525 -2.929 7.358 1.00 94.25 90 ASP A C 1
ATOM 741 O O . ASP A 1 90 ? 5.404 -3.425 8.047 1.00 94.25 90 ASP A O 1
ATOM 745 N N . LYS A 1 91 ? 4.795 -1.906 6.548 1.00 94.88 91 LYS A N 1
ATOM 746 C CA . LYS A 1 91 ? 6.125 -1.289 6.443 1.00 94.88 91 LYS A CA 1
ATOM 747 C C . LYS A 1 91 ? 6.035 0.107 5.849 1.00 94.88 91 LYS A C 1
ATOM 749 O O . LYS A 1 91 ? 5.017 0.482 5.278 1.00 94.88 91 LYS A O 1
ATOM 754 N N . ILE A 1 92 ? 7.148 0.825 5.899 1.00 94.56 92 ILE A N 1
ATOM 755 C CA . ILE A 1 92 ? 7.298 2.118 5.240 1.00 94.56 92 ILE A CA 1
ATOM 756 C C . ILE A 1 92 ? 7.773 1.894 3.800 1.00 94.56 92 ILE A C 1
ATOM 758 O O . ILE A 1 92 ? 8.899 1.461 3.558 1.00 94.56 92 ILE A O 1
ATOM 762 N N . LEU A 1 93 ? 6.927 2.217 2.828 1.00 95.38 93 LEU A N 1
ATOM 763 C CA . LEU A 1 93 ? 7.217 2.150 1.401 1.00 95.38 93 LEU A CA 1
ATOM 764 C C . LEU A 1 93 ? 8.178 3.261 0.963 1.00 95.38 93 LEU A C 1
ATOM 766 O O . LEU A 1 93 ? 9.049 3.026 0.127 1.00 95.38 93 LEU A O 1
ATOM 770 N N . PHE A 1 94 ? 8.035 4.472 1.514 1.00 94.38 94 PHE A N 1
ATOM 771 C CA . PHE A 1 94 ? 8.837 5.639 1.127 1.00 94.38 94 PHE A CA 1
ATOM 772 C C . PHE A 1 94 ? 9.949 5.986 2.123 1.00 94.38 94 PHE A C 1
ATOM 774 O O . PHE A 1 94 ? 10.326 7.153 2.212 1.00 94.38 94 PHE A O 1
ATOM 781 N N . ALA A 1 95 ? 10.510 5.002 2.839 1.00 90.81 95 ALA A N 1
ATOM 782 C CA . ALA A 1 95 ? 11.491 5.236 3.906 1.00 90.81 95 ALA A CA 1
ATOM 783 C C . ALA A 1 95 ? 12.647 6.160 3.467 1.00 90.81 95 ALA A C 1
ATOM 785 O O . ALA A 1 95 ? 12.955 7.141 4.138 1.00 90.81 95 ALA A O 1
ATOM 786 N N . ASN A 1 96 ? 13.208 5.926 2.277 1.00 86.56 96 ASN A N 1
ATOM 787 C CA . ASN A 1 96 ? 14.325 6.711 1.730 1.00 86.56 96 ASN A CA 1
ATOM 788 C C . ASN A 1 96 ? 13.922 8.094 1.173 1.00 86.56 96 ASN A C 1
ATOM 790 O O . ASN A 1 96 ? 14.774 8.843 0.706 1.00 86.56 96 ASN A O 1
ATOM 794 N N . ALA A 1 97 ? 12.627 8.418 1.149 1.00 84.44 97 ALA A N 1
ATOM 795 C CA . ALA A 1 97 ? 12.071 9.654 0.590 1.00 84.44 97 ALA A CA 1
ATOM 796 C C . ALA A 1 97 ? 11.235 10.451 1.612 1.00 84.44 97 ALA A C 1
ATOM 798 O O . ALA A 1 97 ? 10.483 11.361 1.237 1.00 84.44 97 ALA A O 1
ATOM 799 N N . ASN A 1 98 ? 11.326 10.084 2.888 1.00 84.06 98 ASN A N 1
ATOM 800 C CA . ASN A 1 98 ? 10.714 10.793 4.003 1.00 84.06 98 ASN A CA 1
ATOM 801 C C . ASN A 1 98 ? 11.692 11.816 4.605 1.00 84.06 98 ASN A C 1
ATOM 803 O O . ASN A 1 98 ? 12.885 11.799 4.309 1.00 84.06 98 ASN A O 1
ATOM 807 N N . LYS A 1 99 ? 11.171 12.743 5.416 1.00 75.31 99 LYS A N 1
ATOM 808 C CA . LYS A 1 99 ? 11.999 13.691 6.181 1.00 75.31 99 LYS A CA 1
ATOM 809 C C . LYS A 1 99 ? 12.721 12.959 7.326 1.00 75.31 99 LYS A C 1
ATOM 811 O O . LYS A 1 99 ? 12.281 11.888 7.735 1.00 75.31 99 LYS A O 1
ATOM 816 N N . GLU A 1 100 ? 13.804 13.536 7.845 1.00 67.69 100 GLU A N 1
ATOM 817 C CA . GLU A 1 100 ? 14.546 12.986 8.994 1.00 67.69 100 GLU A CA 1
ATOM 818 C C . GLU A 1 100 ? 13.631 12.791 10.229 1.00 67.69 100 GLU A C 1
ATOM 820 O O . GLU A 1 100 ? 12.671 13.541 10.408 1.00 67.69 100 GLU A O 1
ATOM 825 N N . ASN A 1 101 ? 13.897 11.759 11.044 1.00 70.12 101 ASN A N 1
ATOM 826 C CA . ASN A 1 101 ? 13.144 11.305 12.238 1.00 70.12 101 ASN A CA 1
ATOM 827 C C . ASN A 1 101 ? 11.691 10.824 12.034 1.00 70.12 101 ASN A C 1
ATOM 829 O O . ASN A 1 101 ? 11.138 10.172 12.913 1.00 70.12 101 ASN A O 1
ATOM 833 N N . TYR A 1 102 ? 11.083 11.046 10.866 1.00 81.69 102 TYR A N 1
ATOM 834 C CA . TYR A 1 102 ? 9.718 10.586 10.564 1.00 81.69 102 TYR A CA 1
ATOM 835 C C . TYR A 1 102 ? 9.579 9.051 10.528 1.00 81.69 102 TYR A C 1
ATOM 837 O O . TYR A 1 102 ? 8.531 8.501 10.861 1.00 81.69 102 TYR A O 1
ATOM 845 N N . ASN A 1 103 ? 10.630 8.341 10.110 1.00 86.88 103 ASN A N 1
ATOM 846 C CA . ASN A 1 103 ? 10.571 6.890 9.921 1.00 86.88 103 ASN A CA 1
ATOM 847 C C . ASN A 1 103 ? 10.559 6.101 11.235 1.00 86.88 103 ASN A C 1
ATOM 849 O O . ASN A 1 103 ? 10.020 4.997 11.252 1.00 86.88 103 ASN A O 1
ATOM 853 N N . ASP A 1 104 ? 11.128 6.635 12.316 1.00 88.75 104 ASP A N 1
ATOM 854 C CA . ASP A 1 104 ? 11.230 5.902 13.582 1.00 88.75 104 ASP A CA 1
ATOM 855 C C . ASP A 1 104 ? 9.849 5.751 14.230 1.00 88.75 104 ASP A C 1
ATOM 857 O O . ASP A 1 104 ? 9.436 4.645 14.582 1.00 88.75 104 ASP A O 1
ATOM 861 N N . GLU A 1 105 ? 9.088 6.845 14.301 1.00 89.25 105 GLU A N 1
ATOM 862 C CA . GLU A 1 105 ? 7.694 6.842 14.759 1.00 89.25 105 GLU A CA 1
ATOM 863 C C . GLU A 1 105 ? 6.805 6.007 13.833 1.00 89.25 105 GLU A C 1
ATOM 865 O O . GLU A 1 105 ? 6.024 5.174 14.295 1.00 89.25 105 GLU A O 1
ATOM 870 N N . PHE A 1 106 ? 6.972 6.163 12.517 1.00 94.81 106 PHE A N 1
ATOM 871 C CA . PHE A 1 106 ? 6.170 5.430 11.543 1.00 94.81 106 PHE A CA 1
ATOM 872 C C . PHE A 1 106 ? 6.386 3.913 11.645 1.00 94.81 106 PHE A C 1
ATOM 874 O O . PHE A 1 106 ? 5.419 3.150 11.672 1.00 94.81 106 PHE A O 1
ATOM 881 N N . SER A 1 107 ? 7.640 3.484 11.807 1.00 94.81 107 SER A N 1
ATOM 882 C CA . SER A 1 107 ? 8.011 2.076 11.961 1.00 94.81 107 SER A CA 1
ATOM 883 C C . SER A 1 107 ? 7.343 1.441 13.181 1.00 94.81 107 SER A C 1
ATOM 885 O O . SER A 1 107 ? 6.856 0.314 13.096 1.00 94.81 107 SER A O 1
ATOM 887 N N . ARG A 1 108 ? 7.217 2.177 14.295 1.00 94.62 108 ARG A N 1
ATOM 888 C CA . ARG A 1 108 ? 6.479 1.705 15.480 1.00 94.62 108 ARG A CA 1
ATOM 889 C C . ARG A 1 108 ? 5.003 1.455 15.168 1.00 94.62 108 ARG A C 1
ATOM 891 O O . ARG A 1 108 ? 4.481 0.402 15.519 1.00 94.62 108 ARG A O 1
ATOM 898 N N . CYS A 1 109 ? 4.346 2.362 14.447 1.00 96.56 109 CYS A N 1
ATOM 899 C CA . CYS A 1 109 ? 2.960 2.149 14.025 1.00 96.56 109 CYS A CA 1
ATOM 900 C C . CYS A 1 109 ? 2.824 0.938 13.081 1.00 96.56 109 CYS A C 1
ATOM 902 O O . CYS A 1 109 ? 1.870 0.164 13.185 1.00 96.56 109 CYS A O 1
ATOM 904 N N . ASN A 1 110 ? 3.793 0.735 12.178 1.00 97.00 110 ASN A N 1
ATOM 905 C CA . ASN A 1 110 ? 3.822 -0.437 11.303 1.00 97.00 110 ASN A CA 1
ATOM 906 C C . ASN A 1 110 ? 3.985 -1.748 12.088 1.00 97.00 110 ASN A C 1
ATOM 908 O O . ASN A 1 110 ? 3.359 -2.742 11.727 1.00 97.00 110 ASN A O 1
ATOM 912 N N . GLN A 1 111 ? 4.779 -1.763 13.163 1.00 97.44 111 GLN A N 1
ATOM 913 C CA . GLN A 1 111 ? 4.933 -2.939 14.028 1.00 97.44 111 GLN A CA 1
ATOM 914 C C . GLN A 1 111 ? 3.612 -3.328 14.698 1.00 97.44 111 GLN A C 1
ATOM 916 O O . GLN A 1 111 ? 3.249 -4.503 14.682 1.00 97.44 111 GLN A O 1
ATOM 921 N N . GLU A 1 112 ? 2.846 -2.361 15.209 1.00 97.62 112 GLU A N 1
ATOM 922 C CA . GLU A 1 112 ? 1.507 -2.640 15.750 1.00 97.62 112 GLU A CA 1
ATOM 923 C C . GLU A 1 112 ? 0.584 -3.244 14.684 1.00 97.62 112 GLU A C 1
ATOM 925 O O . GLU A 1 112 ? -0.120 -4.225 14.934 1.00 97.62 112 GLU A O 1
ATOM 930 N N . PHE A 1 113 ? 0.638 -2.722 13.455 1.00 96.94 113 PHE A N 1
ATOM 931 C CA . PHE A 1 113 ? -0.133 -3.265 12.339 1.00 96.94 113 PHE A CA 1
ATOM 932 C C . PHE A 1 113 ? 0.292 -4.700 11.975 1.00 96.94 113 PHE A C 1
ATOM 934 O O . PHE A 1 113 ? -0.567 -5.551 11.737 1.00 96.94 113 PHE A O 1
ATOM 941 N N . GLN A 1 114 ? 1.600 -4.987 11.941 1.00 96.56 114 GLN A N 1
ATOM 942 C CA . GLN A 1 114 ? 2.147 -6.330 11.697 1.00 96.56 114 GLN A CA 1
ATOM 943 C C . GLN A 1 114 ? 1.710 -7.329 12.775 1.00 96.56 114 GLN A C 1
ATOM 945 O O . GLN A 1 114 ? 1.338 -8.458 12.451 1.00 96.56 114 GLN A O 1
ATOM 950 N N . ASN A 1 115 ? 1.696 -6.891 14.035 1.00 96.81 115 ASN A N 1
ATOM 951 C CA . ASN A 1 115 ? 1.258 -7.681 15.186 1.00 96.81 115 ASN A CA 1
ATOM 952 C C . ASN A 1 115 ? -0.267 -7.856 15.256 1.00 96.81 115 ASN A C 1
ATOM 954 O O . ASN A 1 115 ? -0.759 -8.511 16.167 1.00 96.81 115 ASN A O 1
ATOM 958 N N . GLN A 1 116 ? -1.015 -7.305 14.290 1.00 96.06 116 GLN A N 1
ATOM 959 C CA . GLN A 1 116 ? -2.482 -7.313 14.243 1.00 96.06 116 GLN A CA 1
ATOM 960 C C . GLN A 1 116 ? -3.141 -6.560 15.410 1.00 96.06 116 GLN A C 1
ATOM 962 O O . GLN A 1 116 ? -4.347 -6.676 15.626 1.00 96.06 116 GLN A O 1
ATOM 967 N N . ASN A 1 117 ? -2.379 -5.716 16.109 1.00 97.44 117 ASN A N 1
ATOM 968 C CA . ASN A 1 117 ? -2.874 -4.801 17.130 1.00 97.44 117 ASN A CA 1
ATOM 969 C C . ASN A 1 117 ? -3.506 -3.579 16.445 1.00 97.44 117 ASN A C 1
ATOM 971 O O . ASN A 1 117 ? -3.020 -2.453 16.553 1.00 97.44 117 ASN A O 1
ATOM 975 N N . TYR A 1 118 ? -4.573 -3.800 15.672 1.00 96.12 118 TYR A N 1
ATOM 976 C CA . TYR A 1 118 ? -5.133 -2.774 14.788 1.00 96.12 118 TYR A CA 1
ATOM 977 C C . TYR A 1 118 ? -5.695 -1.559 15.534 1.00 96.12 118 TYR A C 1
ATOM 979 O O . TYR A 1 118 ? -5.719 -0.473 14.957 1.00 96.12 118 TYR A O 1
ATOM 987 N N . ASP A 1 119 ? -6.085 -1.715 16.800 1.00 96.69 119 ASP A N 1
ATOM 988 C CA . ASP A 1 119 ? -6.465 -0.603 17.678 1.00 96.69 119 ASP A CA 1
ATOM 989 C C . ASP A 1 119 ? -5.267 0.314 17.956 1.00 96.69 119 ASP A C 1
ATOM 991 O O . ASP A 1 119 ? -5.294 1.487 17.584 1.00 96.69 119 ASP A O 1
ATOM 995 N N . ALA A 1 120 ? -4.165 -0.242 18.469 1.00 97.69 120 ALA A N 1
ATOM 996 C CA . ALA A 1 120 ? -2.934 0.508 18.724 1.00 97.69 120 ALA A CA 1
ATOM 997 C C . ALA A 1 120 ? -2.335 1.104 17.437 1.00 97.69 120 ALA A C 1
ATOM 999 O O . ALA A 1 120 ? -1.889 2.252 17.422 1.00 97.69 120 ALA A O 1
ATOM 1000 N N . ALA A 1 121 ? -2.373 0.355 16.330 1.00 97.81 121 ALA A N 1
ATOM 1001 C CA . ALA A 1 121 ? -1.922 0.842 15.030 1.00 97.81 121 ALA A CA 1
ATOM 1002 C C . ALA A 1 121 ? -2.762 2.034 14.545 1.00 97.81 121 ALA A C 1
ATOM 1004 O O . ALA A 1 121 ? -2.217 2.990 13.995 1.00 97.81 121 ALA A O 1
ATOM 1005 N N . THR A 1 122 ? -4.082 1.992 14.755 1.00 97.94 122 THR A N 1
ATOM 1006 C CA . THR A 1 122 ? -4.993 3.081 14.383 1.00 97.94 122 THR A CA 1
ATOM 1007 C C . THR A 1 122 ? -4.662 4.353 15.141 1.00 97.94 122 THR A C 1
ATOM 1009 O O . THR A 1 122 ? -4.514 5.398 14.505 1.00 97.94 122 THR A O 1
ATOM 1012 N N . ASP A 1 123 ? -4.511 4.267 16.460 1.00 97.94 123 ASP A N 1
ATOM 1013 C CA . ASP A 1 123 ? -4.189 5.426 17.293 1.00 97.94 123 ASP A CA 1
ATOM 1014 C C . ASP A 1 123 ? -2.823 6.013 16.901 1.00 97.94 123 ASP A C 1
ATOM 1016 O O . ASP A 1 123 ? -2.709 7.213 16.645 1.00 97.94 123 ASP A O 1
ATOM 1020 N N . CYS A 1 124 ? -1.818 5.152 16.711 1.00 96.94 124 CYS A N 1
ATOM 1021 C CA . CYS A 1 124 ? -0.473 5.553 16.295 1.00 96.94 124 CYS A CA 1
ATOM 1022 C C . CYS A 1 124 ? -0.466 6.247 14.920 1.00 96.94 124 CYS A C 1
ATOM 1024 O O . CYS A 1 124 ? 0.053 7.356 14.773 1.00 96.94 124 CYS A O 1
ATOM 1026 N N . PHE A 1 125 ? -1.092 5.652 13.894 1.00 97.69 125 PHE A N 1
ATOM 1027 C CA . PHE A 1 125 ? -1.174 6.299 12.580 1.00 97.69 125 PHE A CA 1
ATOM 1028 C C . PHE A 1 125 ? -2.012 7.581 12.624 1.00 97.69 125 PHE A C 1
ATOM 1030 O O . PHE A 1 125 ? -1.728 8.513 11.872 1.00 97.69 125 PHE A O 1
ATOM 1037 N N . GLN A 1 126 ? -3.028 7.667 13.487 1.00 97.25 126 GLN A N 1
ATOM 1038 C CA . GLN A 1 126 ? -3.818 8.885 13.645 1.00 97.25 126 GLN A CA 1
ATOM 1039 C C . GLN A 1 126 ? -2.964 10.050 14.158 1.00 97.25 126 GLN A C 1
ATOM 1041 O O . GLN A 1 126 ? -3.121 11.170 13.665 1.00 97.25 126 GLN A O 1
ATOM 1046 N N . GLU A 1 127 ? -2.079 9.809 15.125 1.00 95.75 127 GLU A N 1
ATOM 1047 C CA . GLU A 1 127 ? -1.104 10.799 15.599 1.00 95.75 127 GLU A CA 1
ATOM 1048 C C . GLU A 1 127 ? -0.155 11.208 14.472 1.00 95.75 127 GLU A C 1
ATOM 1050 O O . GLU A 1 127 ? -0.086 12.387 14.118 1.00 95.75 127 GLU A O 1
ATOM 1055 N N . LEU A 1 128 ? 0.435 10.229 13.784 1.00 93.62 128 LEU A N 1
ATOM 1056 C CA . LEU A 1 128 ? 1.351 10.482 12.675 1.00 93.62 128 LEU A CA 1
ATOM 1057 C C . LEU A 1 128 ? 0.707 11.317 11.550 1.00 93.62 128 LEU A C 1
ATOM 1059 O O . LEU A 1 128 ? 1.346 12.206 10.982 1.00 93.62 128 LEU A O 1
ATOM 1063 N N . VAL A 1 129 ? -0.571 11.071 11.239 1.00 95.88 129 VAL A N 1
ATOM 1064 C CA . VAL A 1 129 ? -1.358 11.848 10.264 1.00 95.88 129 VAL A CA 1
ATOM 1065 C C . VAL A 1 129 ? -1.616 13.279 10.744 1.00 95.88 129 VAL A C 1
ATOM 1067 O O . VAL A 1 129 ? -1.606 14.199 9.920 1.00 95.88 129 VAL A O 1
ATOM 1070 N N . LYS A 1 130 ? -1.860 13.500 12.044 1.00 94.12 130 LYS A N 1
ATOM 1071 C CA . LYS A 1 130 ? -2.075 14.851 12.597 1.00 94.12 130 LYS A CA 1
ATOM 1072 C C . LYS A 1 130 ? -0.833 15.719 12.420 1.00 94.12 130 LYS A C 1
ATOM 1074 O O . LYS A 1 130 ? -0.983 16.872 12.001 1.00 94.12 130 LYS A O 1
ATOM 1079 N N . ASP A 1 131 ? 0.341 15.143 12.662 1.00 89.06 131 ASP A N 1
ATOM 1080 C CA . ASP A 1 131 ? 1.630 15.835 12.581 1.00 89.06 131 ASP A CA 1
ATOM 1081 C C . ASP A 1 131 ? 2.116 15.988 11.132 1.00 89.06 131 ASP A C 1
ATOM 1083 O O . ASP A 1 131 ? 2.812 16.944 10.789 1.00 89.06 131 ASP A O 1
ATOM 1087 N N . ASN A 1 132 ? 1.672 15.099 10.234 1.00 88.38 132 ASN A N 1
ATOM 1088 C CA . ASN A 1 132 ? 2.148 15.017 8.851 1.00 88.38 132 ASN A CA 1
ATOM 1089 C C . ASN A 1 132 ? 1.003 15.026 7.827 1.00 88.38 132 ASN A C 1
ATOM 1091 O O . ASN A 1 132 ? 0.949 14.195 6.921 1.00 88.38 132 ASN A O 1
ATOM 1095 N N . ARG A 1 133 ? 0.101 16.010 7.918 1.00 87.3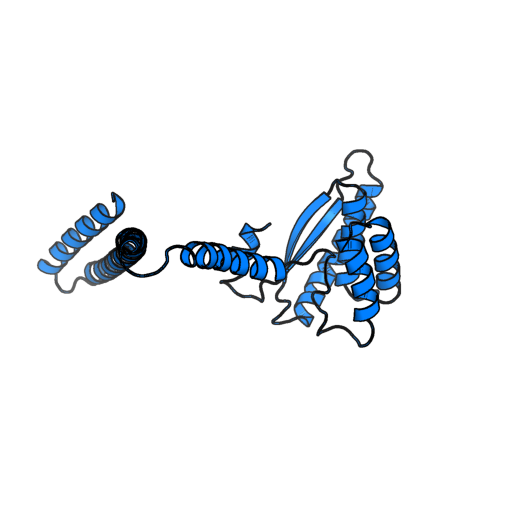8 133 ARG A N 1
ATOM 1096 C CA . ARG A 1 133 ? -1.154 16.080 7.131 1.00 87.38 133 ARG A CA 1
ATOM 1097 C C . ARG A 1 133 ? -1.013 15.957 5.606 1.00 87.38 133 ARG A C 1
ATOM 1099 O O . ARG A 1 133 ? -1.980 15.614 4.934 1.00 87.38 133 ARG A O 1
ATOM 1106 N N . ASN A 1 134 ? 0.163 16.265 5.055 1.00 89.94 134 ASN A N 1
ATOM 1107 C CA . ASN A 1 134 ? 0.438 16.221 3.612 1.00 89.94 134 ASN A CA 1
ATOM 1108 C C . ASN A 1 134 ? 1.072 14.899 3.139 1.00 89.94 134 ASN A C 1
ATOM 1110 O O . ASN A 1 134 ? 1.297 14.730 1.931 1.00 89.94 134 ASN A O 1
ATOM 1114 N N . GLU A 1 135 ? 1.395 13.989 4.061 1.00 94.25 135 GLU A N 1
ATOM 1115 C CA . GLU A 1 135 ? 1.944 12.673 3.745 1.00 94.25 135 GLU A CA 1
ATOM 1116 C C . GLU A 1 135 ? 0.801 11.671 3.504 1.00 94.25 135 GLU A C 1
ATOM 1118 O O . GLU A 1 135 ? -0.027 11.443 4.386 1.00 94.25 135 GLU A O 1
ATOM 1123 N N . PRO A 1 136 ? 0.717 11.066 2.304 1.00 97.00 136 PRO A N 1
ATOM 1124 C CA . PRO A 1 136 ? -0.417 10.215 1.945 1.00 97.00 136 PRO A CA 1
ATOM 1125 C C . PRO A 1 136 ? -0.311 8.787 2.497 1.00 97.00 136 PRO A C 1
ATOM 1127 O O . PRO A 1 136 ? -1.332 8.154 2.742 1.00 97.00 136 PRO A O 1
ATOM 1130 N N . GLU A 1 137 ? 0.909 8.276 2.683 1.00 97.62 137 GLU A N 1
ATOM 1131 C CA . GLU A 1 137 ? 1.169 6.915 3.165 1.00 97.62 137 GLU A CA 1
ATOM 1132 C C . GLU A 1 137 ? 0.569 6.634 4.558 1.00 97.62 137 GLU A C 1
ATOM 1134 O O . GLU A 1 137 ? -0.214 5.689 4.671 1.00 97.62 137 GLU A O 1
ATOM 1139 N N . PRO A 1 138 ? 0.816 7.455 5.601 1.00 97.06 138 PRO A N 1
ATOM 1140 C CA . PRO A 1 138 ? 0.256 7.195 6.928 1.00 97.06 138 PRO A CA 1
ATOM 1141 C C . PRO A 1 138 ? -1.271 7.332 6.950 1.00 97.06 138 PRO A C 1
ATOM 1143 O O . PRO A 1 138 ? -1.938 6.618 7.692 1.00 97.06 138 PRO A O 1
ATOM 1146 N N . LEU A 1 139 ? -1.853 8.195 6.104 1.00 98.19 139 LEU A N 1
ATOM 1147 C CA . LEU A 1 139 ? -3.307 8.330 5.995 1.00 98.19 139 LEU A CA 1
ATOM 1148 C C . LEU A 1 139 ? -3.948 7.082 5.378 1.00 98.19 139 LEU A C 1
ATOM 1150 O O . LEU A 1 139 ? -5.035 6.682 5.801 1.00 98.19 139 LEU A O 1
ATOM 1154 N N . ILE A 1 140 ? -3.287 6.456 4.403 1.00 98.69 140 ILE A N 1
ATOM 1155 C CA . ILE A 1 140 ? -3.726 5.168 3.858 1.00 98.69 140 ILE A CA 1
ATOM 1156 C C . ILE A 1 140 ? -3.651 4.092 4.944 1.00 98.69 140 ILE A C 1
ATOM 1158 O O . ILE A 1 140 ? -4.622 3.369 5.148 1.00 98.69 140 ILE A O 1
ATOM 1162 N N . TYR A 1 141 ? -2.543 4.012 5.684 1.00 98.44 141 TYR A N 1
ATOM 1163 C CA . TYR A 1 141 ? -2.368 2.977 6.708 1.00 98.44 141 TYR A CA 1
ATOM 1164 C C . TYR A 1 141 ? -3.313 3.148 7.898 1.00 98.44 141 TYR A C 1
ATOM 1166 O O . TYR A 1 141 ? -3.869 2.154 8.355 1.00 98.44 141 TYR A O 1
ATOM 1174 N N . TYR A 1 142 ? -3.611 4.385 8.302 1.00 98.19 142 TYR A N 1
ATOM 1175 C CA . TYR A 1 142 ? -4.693 4.695 9.242 1.00 98.19 142 TYR A CA 1
ATOM 1176 C C . TYR A 1 142 ? -6.051 4.168 8.751 1.00 98.19 142 TYR A C 1
ATOM 1178 O O . TYR A 1 142 ? -6.809 3.543 9.487 1.00 98.19 142 TYR A O 1
ATOM 1186 N N . ASN A 1 143 ? -6.388 4.389 7.479 1.00 97.94 143 ASN A N 1
ATOM 1187 C CA . ASN A 1 143 ? -7.653 3.893 6.938 1.00 97.94 143 ASN A CA 1
ATOM 1188 C C . ASN A 1 143 ? -7.679 2.366 6.795 1.00 97.94 143 ASN A C 1
ATOM 1190 O O . ASN A 1 143 ? -8.737 1.756 6.955 1.00 97.94 143 ASN A O 1
ATOM 1194 N N . ASN A 1 144 ? -6.532 1.746 6.530 1.00 98.12 144 ASN A N 1
ATOM 1195 C CA . ASN A 1 144 ? -6.403 0.296 6.470 1.00 98.12 144 ASN A CA 1
ATOM 1196 C C . ASN A 1 144 ? -6.502 -0.344 7.855 1.00 98.12 144 ASN A C 1
ATOM 1198 O O . ASN A 1 144 ? -7.150 -1.379 7.980 1.00 98.12 144 ASN A O 1
ATOM 1202 N N . SER A 1 145 ? -5.913 0.259 8.893 1.00 97.38 145 SER A N 1
ATOM 1203 C CA . SER A 1 145 ? -6.039 -0.241 10.266 1.00 97.38 145 SER A CA 1
ATOM 1204 C C . SER A 1 145 ? -7.497 -0.189 10.718 1.00 97.38 145 SER A C 1
ATOM 1206 O O . SER A 1 145 ? -8.015 -1.204 11.177 1.00 97.38 145 SER A O 1
ATOM 1208 N N . LEU A 1 146 ? -8.207 0.908 10.421 1.00 95.50 146 LEU A N 1
ATOM 1209 C CA . LEU A 1 146 ? -9.658 0.997 10.605 1.00 95.50 146 LEU A CA 1
ATOM 1210 C C . LEU A 1 146 ? -10.403 -0.124 9.868 1.00 95.50 146 LEU A C 1
ATOM 1212 O O . LEU A 1 146 ? -11.258 -0.793 10.442 1.00 95.50 146 LEU A O 1
ATOM 1216 N N . ALA A 1 147 ? -10.089 -0.354 8.592 1.00 95.00 147 ALA A N 1
ATOM 1217 C CA . ALA A 1 147 ? -10.725 -1.410 7.807 1.00 95.00 147 ALA A CA 1
ATOM 1218 C C . ALA A 1 147 ? -10.501 -2.810 8.408 1.00 95.00 147 ALA A C 1
ATOM 1220 O O . ALA A 1 147 ? -11.416 -3.637 8.397 1.00 95.00 147 ALA A O 1
ATOM 1221 N N . ARG A 1 148 ? -9.312 -3.058 8.972 1.00 94.31 148 ARG A N 1
ATOM 1222 C CA . ARG A 1 148 ? -8.958 -4.324 9.623 1.00 94.31 148 ARG A CA 1
ATOM 1223 C C . ARG A 1 148 ? -9.599 -4.503 10.999 1.00 94.31 148 ARG A C 1
ATOM 1225 O O . ARG A 1 148 ? -10.025 -5.619 11.278 1.00 94.31 148 ARG A O 1
ATOM 1232 N N . GLN A 1 149 ? -9.785 -3.443 11.791 1.00 91.56 149 GLN A N 1
ATOM 1233 C CA . GLN A 1 149 ? -10.553 -3.498 13.051 1.00 91.56 149 GLN A CA 1
ATOM 1234 C C . GLN A 1 149 ? -11.973 -4.041 12.837 1.00 91.56 149 GLN A C 1
ATOM 1236 O O . GLN A 1 149 ? -12.465 -4.859 13.607 1.00 91.56 149 GLN A O 1
ATOM 1241 N N . HIS A 1 150 ? -12.634 -3.612 11.758 1.00 83.81 150 HIS A N 1
ATOM 1242 C CA . HIS A 1 150 ? -13.999 -4.041 11.441 1.00 83.81 150 HIS A CA 1
ATOM 1243 C C . HIS A 1 150 ? -14.078 -5.441 10.804 1.00 83.81 150 HIS A C 1
ATOM 1245 O O . HIS A 1 150 ? -15.182 -5.946 10.602 1.00 83.81 150 HIS A O 1
ATOM 1251 N N . ASN A 1 151 ? -12.934 -6.055 10.464 1.00 82.00 151 ASN A N 1
ATOM 1252 C CA . ASN A 1 151 ? -12.804 -7.367 9.817 1.00 82.00 151 ASN A CA 1
ATOM 1253 C C . ASN A 1 151 ? -13.726 -7.576 8.591 1.00 82.00 151 ASN A C 1
ATOM 1255 O O . ASN A 1 151 ? -14.145 -8.689 8.278 1.00 82.00 151 ASN A O 1
ATOM 1259 N N . ASN A 1 152 ? -14.072 -6.487 7.902 1.00 81.88 152 ASN A N 1
ATOM 1260 C CA . ASN A 1 152 ? -14.975 -6.485 6.756 1.00 81.88 152 ASN A CA 1
ATOM 1261 C C . ASN A 1 152 ? -14.563 -5.382 5.775 1.00 81.88 152 ASN A C 1
ATOM 1263 O O . ASN A 1 152 ? -15.147 -4.296 5.738 1.00 81.88 152 ASN A O 1
ATOM 1267 N N . SER A 1 153 ? -13.519 -5.657 4.992 1.00 90.06 153 SER A N 1
ATOM 1268 C CA . SER A 1 153 ? -12.963 -4.705 4.033 1.00 90.06 153 SER A CA 1
ATOM 1269 C C . SER A 1 153 ? -13.211 -5.106 2.574 1.00 90.06 153 SER A C 1
ATOM 1271 O O . SER A 1 153 ? -13.506 -6.259 2.235 1.00 90.06 153 SER A O 1
ATOM 1273 N N . ILE A 1 154 ? -13.140 -4.117 1.687 1.00 93.50 154 ILE A N 1
ATOM 1274 C CA . ILE A 1 154 ? -12.950 -4.300 0.248 1.00 93.50 154 ILE A CA 1
ATOM 1275 C C . ILE A 1 154 ? -11.518 -3.876 -0.044 1.00 93.50 154 ILE A C 1
ATOM 1277 O O . ILE A 1 154 ? -11.149 -2.724 0.187 1.00 93.50 154 ILE A O 1
ATOM 1281 N N . LYS A 1 155 ? -10.715 -4.814 -0.541 1.00 94.56 155 LYS A N 1
ATOM 1282 C CA . LYS A 1 155 ? -9.307 -4.584 -0.841 1.00 94.56 155 LYS A CA 1
ATOM 1283 C C . LYS A 1 155 ? -9.136 -4.137 -2.290 1.00 94.56 155 LYS A C 1
ATOM 1285 O O . LYS A 1 155 ? -9.665 -4.776 -3.194 1.00 94.56 155 LYS A O 1
ATOM 1290 N N . ILE A 1 156 ? -8.390 -3.057 -2.502 1.00 95.56 156 ILE A N 1
ATOM 1291 C CA . ILE A 1 156 ? -8.023 -2.549 -3.829 1.00 95.56 156 ILE A CA 1
ATOM 1292 C C . ILE A 1 156 ? -6.521 -2.277 -3.848 1.00 95.56 156 ILE A C 1
ATOM 1294 O O . ILE A 1 156 ? -5.971 -1.742 -2.886 1.00 95.56 156 ILE A O 1
ATOM 1298 N N . ALA A 1 157 ? -5.857 -2.618 -4.951 1.00 96.25 157 ALA A N 1
ATOM 1299 C CA . ALA A 1 157 ? -4.459 -2.274 -5.164 1.00 96.25 157 ALA A CA 1
ATOM 1300 C C . ALA A 1 157 ? -4.301 -0.986 -5.975 1.00 96.25 157 ALA A C 1
ATOM 1302 O O . ALA A 1 157 ? -4.977 -0.789 -6.985 1.00 96.25 157 ALA A O 1
ATOM 1303 N N . VAL A 1 158 ? -3.355 -0.140 -5.573 1.00 97.62 158 VAL A N 1
ATOM 1304 C CA . VAL A 1 158 ? -2.950 1.049 -6.330 1.00 97.62 158 VAL A CA 1
ATOM 1305 C C . VAL A 1 158 ? -1.511 0.873 -6.790 1.00 97.62 158 VAL A C 1
ATOM 1307 O O . VAL A 1 158 ? -0.591 0.860 -5.973 1.00 97.62 158 VAL A O 1
ATOM 1310 N N . ALA A 1 159 ? -1.320 0.755 -8.104 1.00 96.44 159 ALA A N 1
ATOM 1311 C CA . ALA A 1 159 ? -0.000 0.660 -8.714 1.00 96.44 159 ALA A CA 1
ATOM 1312 C C . ALA A 1 159 ? 0.689 2.033 -8.749 1.00 96.44 159 ALA A C 1
ATOM 1314 O O . ALA A 1 159 ? 0.126 3.007 -9.255 1.00 96.44 159 ALA A O 1
ATOM 1315 N N . VAL A 1 160 ? 1.906 2.112 -8.210 1.00 97.31 160 VAL A N 1
ATOM 1316 C CA . VAL A 1 160 ? 2.724 3.330 -8.191 1.00 97.31 160 VAL A CA 1
ATOM 1317 C C . VAL A 1 160 ? 4.198 3.021 -8.467 1.00 97.31 160 VAL A C 1
ATOM 1319 O O . VAL A 1 160 ? 4.715 2.001 -8.007 1.00 97.31 160 VAL A O 1
ATOM 1322 N N . PRO A 1 161 ? 4.936 3.934 -9.120 1.00 96.50 161 PRO A N 1
ATOM 1323 C CA . PRO A 1 161 ? 6.352 3.738 -9.397 1.00 96.50 161 PRO A CA 1
ATOM 1324 C C . PRO A 1 161 ? 7.231 4.137 -8.201 1.00 96.50 161 PRO A C 1
ATOM 1326 O O . PRO A 1 161 ? 8.092 5.008 -8.345 1.00 96.50 161 PRO A O 1
ATOM 1329 N N . ALA A 1 162 ? 7.015 3.547 -7.021 1.00 94.50 162 ALA A N 1
ATOM 1330 C CA . ALA A 1 162 ? 7.617 4.025 -5.770 1.00 94.50 162 ALA A CA 1
ATOM 1331 C C . ALA A 1 162 ? 9.154 4.031 -5.800 1.00 94.50 162 ALA A C 1
ATOM 1333 O O . ALA A 1 162 ? 9.746 5.036 -5.412 1.00 94.50 162 ALA A O 1
ATOM 1334 N N . ASP A 1 163 ? 9.785 2.990 -6.361 1.00 92.25 163 ASP A N 1
ATOM 1335 C CA . ASP A 1 163 ? 11.256 2.919 -6.469 1.00 92.25 163 ASP A CA 1
ATOM 1336 C C . ASP A 1 163 ? 11.830 3.962 -7.434 1.00 92.25 163 ASP A C 1
ATOM 1338 O O . ASP A 1 163 ? 12.887 4.541 -7.196 1.00 92.25 163 ASP A O 1
ATOM 1342 N N . ARG A 1 164 ? 11.159 4.176 -8.573 1.00 92.50 164 ARG A N 1
ATOM 1343 C CA . ARG A 1 164 ? 11.686 5.026 -9.654 1.00 92.50 164 ARG A CA 1
ATOM 1344 C C . ARG A 1 164 ? 11.340 6.493 -9.477 1.00 92.50 164 ARG A C 1
ATOM 1346 O O . ARG A 1 164 ? 12.065 7.360 -9.954 1.00 92.50 164 ARG A O 1
ATOM 1353 N N . ASN A 1 165 ? 10.187 6.782 -8.888 1.00 94.69 165 ASN A N 1
ATOM 1354 C CA . ASN A 1 165 ? 9.687 8.137 -8.746 1.00 94.69 165 ASN A CA 1
ATOM 1355 C C . ASN A 1 165 ? 8.820 8.263 -7.482 1.00 94.69 165 ASN A C 1
ATOM 1357 O O . ASN A 1 165 ? 7.586 8.341 -7.574 1.00 94.69 165 ASN A O 1
ATOM 1361 N N . PRO A 1 166 ? 9.445 8.314 -6.292 1.00 94.81 166 PRO A N 1
ATOM 1362 C CA . PRO A 1 166 ? 8.722 8.426 -5.029 1.00 94.81 166 PRO A CA 1
ATOM 1363 C C . PRO A 1 166 ? 7.904 9.721 -4.953 1.00 94.81 166 PRO A C 1
ATOM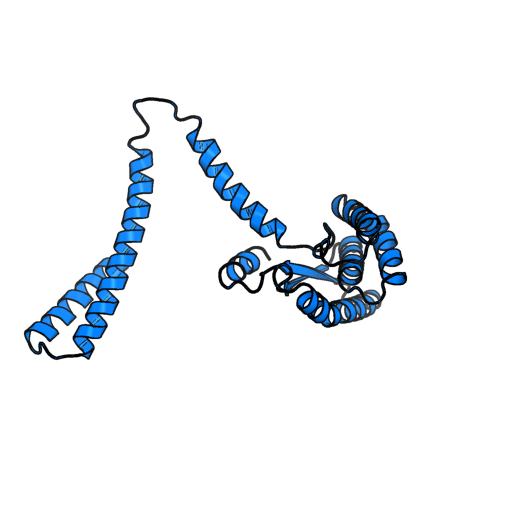 1365 O O . PRO A 1 166 ? 6.775 9.708 -4.471 1.00 94.81 166 PRO A O 1
ATOM 1368 N N . LYS A 1 167 ? 8.396 10.833 -5.522 1.00 95.12 167 LYS A N 1
ATOM 1369 C CA . LYS A 1 167 ? 7.658 12.108 -5.575 1.00 95.12 167 LYS A CA 1
ATOM 1370 C C . LYS A 1 167 ? 6.351 11.985 -6.365 1.00 95.12 167 LYS A C 1
ATOM 1372 O O . LYS A 1 167 ? 5.306 12.406 -5.873 1.00 95.12 167 LYS A O 1
ATOM 1377 N N . ARG A 1 168 ? 6.389 11.395 -7.569 1.00 96.19 168 ARG A N 1
ATOM 1378 C CA . ARG A 1 168 ? 5.186 11.141 -8.386 1.00 96.19 168 ARG A CA 1
ATOM 1379 C C . ARG A 1 168 ? 4.245 10.163 -7.691 1.00 96.19 168 ARG A C 1
ATOM 1381 O O . ARG A 1 168 ? 3.046 10.412 -7.672 1.00 96.19 168 ARG A O 1
ATOM 1388 N N . SER A 1 169 ? 4.790 9.110 -7.089 1.00 97.62 169 SER A N 1
ATOM 1389 C CA . SER A 1 169 ? 4.016 8.120 -6.336 1.00 97.62 169 SER A CA 1
ATOM 1390 C C . SER A 1 169 ? 3.263 8.771 -5.176 1.00 97.62 169 SER A C 1
ATOM 1392 O O . SER A 1 169 ? 2.048 8.624 -5.083 1.00 97.62 169 SER A O 1
ATOM 1394 N N . LYS A 1 170 ? 3.931 9.603 -4.365 1.00 97.25 170 LYS A N 1
ATOM 1395 C CA . LYS A 1 170 ? 3.275 10.398 -3.317 1.00 97.25 170 LYS A CA 1
ATOM 1396 C C . LYS A 1 170 ? 2.197 11.324 -3.892 1.00 97.25 170 LYS A C 1
ATOM 1398 O O . LYS A 1 170 ? 1.119 11.410 -3.320 1.00 97.25 170 LYS A O 1
ATOM 1403 N N . SER A 1 171 ? 2.420 11.979 -5.034 1.00 97.31 171 SER A N 1
ATOM 1404 C CA . SER A 1 171 ? 1.374 12.799 -5.672 1.00 97.31 171 SER A CA 1
ATOM 1405 C C . SER A 1 171 ? 0.151 11.990 -6.116 1.00 97.31 171 SER A C 1
ATOM 1407 O O . SER A 1 171 ? -0.966 12.452 -5.913 1.00 97.31 171 SER A O 1
ATOM 1409 N N . MET A 1 172 ? 0.334 10.786 -6.668 1.00 97.69 172 MET A N 1
ATOM 1410 C CA . MET A 1 172 ? -0.780 9.882 -6.995 1.00 97.69 172 MET A CA 1
ATOM 1411 C C . MET A 1 172 ? -1.546 9.489 -5.725 1.00 97.69 172 MET A C 1
ATOM 1413 O O . MET A 1 172 ? -2.769 9.596 -5.668 1.00 97.69 172 MET A O 1
ATOM 1417 N N . LEU A 1 173 ? -0.819 9.112 -4.671 1.00 98.44 173 LEU A N 1
ATOM 1418 C CA . LEU A 1 173 ? -1.412 8.702 -3.400 1.00 98.44 173 LEU A CA 1
ATOM 1419 C C . LEU A 1 173 ? -2.090 9.859 -2.651 1.00 98.44 173 LEU A C 1
ATOM 1421 O O . LEU A 1 173 ? -3.028 9.611 -1.905 1.00 98.44 173 LEU A O 1
ATOM 1425 N N . ARG A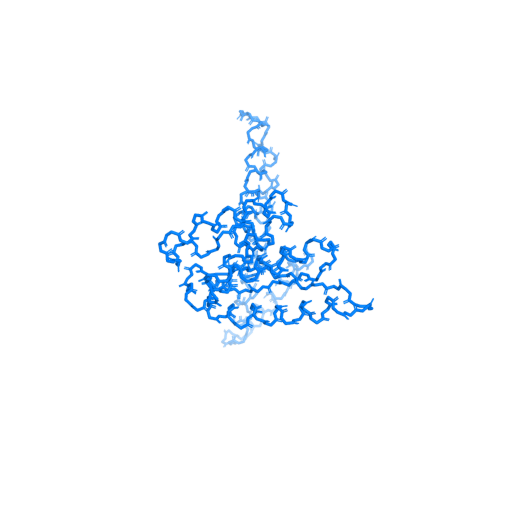 1 174 ? -1.707 11.121 -2.886 1.00 97.50 174 ARG A N 1
ATOM 1426 C CA . ARG A 1 174 ? -2.446 12.295 -2.376 1.00 97.50 174 ARG A CA 1
ATOM 1427 C C . ARG A 1 174 ? -3.828 12.462 -3.006 1.00 97.50 174 ARG A C 1
ATOM 1429 O O . ARG A 1 174 ? -4.668 13.113 -2.401 1.00 97.50 174 ARG A O 1
ATOM 1436 N N . GLY A 1 175 ? -4.081 11.872 -4.175 1.00 97.06 175 GLY A N 1
ATOM 1437 C CA . GLY A 1 175 ? -5.441 11.728 -4.702 1.00 97.06 175 GLY A CA 1
ATOM 1438 C C . GLY A 1 175 ? -6.199 10.569 -4.047 1.00 97.06 175 GLY A C 1
ATOM 1439 O O . GLY A 1 175 ? -7.375 10.697 -3.725 1.00 97.06 175 GLY A O 1
ATOM 1440 N N . VAL A 1 176 ? -5.515 9.448 -3.804 1.00 98.38 176 VAL A N 1
ATOM 1441 C CA . VAL A 1 176 ? -6.120 8.214 -3.269 1.00 98.38 176 VAL A CA 1
ATOM 1442 C C . VAL A 1 176 ? -6.474 8.323 -1.785 1.00 98.38 176 VAL A C 1
ATOM 1444 O O . VAL A 1 176 ? -7.588 7.980 -1.395 1.00 98.38 176 VAL A O 1
ATOM 1447 N N . ALA A 1 177 ? -5.543 8.783 -0.949 1.00 98.38 177 ALA A N 1
ATOM 1448 C CA . ALA A 1 177 ? -5.670 8.727 0.505 1.00 98.38 177 ALA A CA 1
ATOM 1449 C C . ALA A 1 177 ? -6.878 9.525 1.040 1.00 98.38 177 ALA A C 1
ATOM 1451 O O . ALA A 1 177 ? -7.645 8.978 1.838 1.00 98.38 177 ALA A O 1
ATOM 1452 N N . PRO A 1 178 ? -7.134 10.773 0.590 1.00 97.88 178 PRO A N 1
ATOM 1453 C CA . PRO A 1 178 ? -8.329 11.506 1.001 1.00 97.88 178 PRO A CA 1
ATOM 1454 C C . PRO A 1 178 ? -9.620 10.847 0.503 1.00 97.88 178 PRO A C 1
ATOM 1456 O O . PRO A 1 178 ? -10.580 10.761 1.265 1.00 97.88 178 PRO A O 1
ATOM 1459 N N . ALA A 1 179 ? -9.633 10.317 -0.725 1.00 97.88 179 ALA A N 1
ATOM 1460 C CA . ALA A 1 179 ? -10.802 9.639 -1.286 1.00 97.88 179 ALA A CA 1
ATOM 1461 C C . ALA A 1 179 ? -11.171 8.372 -0.491 1.00 97.88 179 ALA A C 1
ATOM 1463 O O . ALA A 1 179 ? -12.342 8.162 -0.172 1.00 97.88 179 ALA A O 1
ATOM 1464 N N . GLN A 1 180 ? -10.175 7.564 -0.103 1.00 97.94 180 GLN A N 1
ATOM 1465 C CA . GLN A 1 180 ? -10.372 6.424 0.797 1.00 97.94 180 GLN A CA 1
ATOM 1466 C C . GLN A 1 180 ? -10.948 6.881 2.144 1.00 97.94 180 GLN A C 1
ATOM 1468 O O . GLN A 1 180 ? -11.932 6.316 2.617 1.00 97.94 180 GLN A O 1
ATOM 1473 N N . ASN A 1 181 ? -10.364 7.920 2.747 1.00 96.94 181 ASN A N 1
ATOM 1474 C CA . ASN A 1 181 ? -10.789 8.453 4.040 1.00 96.94 181 ASN A CA 1
ATOM 1475 C C . ASN A 1 181 ? -12.241 8.952 4.021 1.00 96.94 181 ASN A C 1
ATOM 1477 O O . ASN A 1 181 ? -13.017 8.662 4.930 1.00 96.94 181 ASN A O 1
ATOM 1481 N N . GLU A 1 182 ? -12.630 9.691 2.982 1.00 96.12 182 GLU A N 1
ATOM 1482 C CA . GLU A 1 182 ? -14.003 10.165 2.806 1.00 96.12 182 GLU A CA 1
ATOM 1483 C C . GLU A 1 182 ? -14.989 9.017 2.612 1.00 96.12 182 GLU A C 1
ATOM 1485 O O . GLU A 1 182 ? -16.055 9.012 3.234 1.00 96.12 182 GLU A O 1
ATOM 1490 N N . TYR A 1 183 ? -14.636 8.032 1.782 1.00 95.00 183 TYR A N 1
ATOM 1491 C CA . TYR A 1 183 ? -15.456 6.843 1.592 1.00 95.00 183 TYR A CA 1
ATOM 1492 C C . TYR A 1 183 ? -15.637 6.091 2.918 1.00 95.00 183 TYR A C 1
ATOM 1494 O O . TYR A 1 183 ? -16.770 5.857 3.336 1.00 95.00 183 TYR A O 1
ATOM 1502 N N . ASN A 1 184 ? -14.546 5.781 3.625 1.00 94.50 184 ASN A N 1
ATOM 1503 C CA . ASN A 1 184 ? -14.592 5.017 4.872 1.00 94.50 184 ASN A CA 1
ATOM 1504 C C . ASN A 1 184 ? -15.409 5.733 5.954 1.00 94.50 184 ASN A C 1
ATOM 1506 O O . ASN A 1 184 ? -16.205 5.098 6.643 1.00 94.50 184 ASN A O 1
ATOM 1510 N N . LYS A 1 185 ? -15.287 7.062 6.067 1.00 92.81 185 LYS A N 1
ATOM 1511 C CA . LYS A 1 185 ? -16.117 7.869 6.977 1.00 92.81 185 LYS A CA 1
ATOM 1512 C C . LYS A 1 185 ? -17.605 7.797 6.637 1.00 92.81 185 LYS A C 1
ATOM 1514 O O . LYS A 1 185 ? -18.421 7.679 7.545 1.00 92.81 185 LYS A O 1
ATOM 1519 N N . LYS A 1 186 ? -17.968 7.853 5.351 1.00 91.44 186 LYS A N 1
ATOM 1520 C CA . LYS A 1 186 ? -19.368 7.718 4.910 1.00 91.44 186 LYS A CA 1
ATOM 1521 C C . LYS A 1 186 ? -19.929 6.326 5.219 1.00 91.44 186 LYS A C 1
ATOM 1523 O O . LYS A 1 186 ? -21.059 6.226 5.693 1.00 91.44 186 LYS A O 1
ATOM 1528 N N . GLN A 1 187 ? -19.137 5.272 5.011 1.00 89.12 187 GLN A N 1
ATOM 1529 C CA . GLN A 1 187 ? -19.574 3.897 5.278 1.00 89.12 187 GLN A CA 1
ATOM 1530 C C . GLN A 1 187 ? -19.757 3.606 6.768 1.00 89.12 187 GLN A C 1
ATOM 1532 O O . GLN A 1 187 ? -20.742 2.975 7.136 1.00 89.12 187 GLN A O 1
ATOM 1537 N N . LYS A 1 188 ? -18.893 4.138 7.645 1.00 80.31 188 LYS A N 1
ATOM 1538 C CA . LYS A 1 188 ? -19.067 4.000 9.105 1.00 80.31 188 LYS A CA 1
ATOM 1539 C C . LYS A 1 188 ? -20.423 4.509 9.610 1.00 80.31 188 LYS A C 1
ATOM 1541 O O . LYS A 1 188 ? -20.921 4.017 10.614 1.00 80.31 188 LYS A O 1
ATOM 1546 N N . ASN A 1 189 ? -21.026 5.465 8.905 1.00 77.94 189 ASN A N 1
ATOM 1547 C CA . ASN A 1 189 ? -22.323 6.044 9.255 1.00 77.94 189 ASN A CA 1
ATOM 1548 C C . ASN A 1 189 ? -23.512 5.353 8.554 1.00 77.94 189 ASN A C 1
ATOM 1550 O O . ASN A 1 189 ? -24.642 5.819 8.685 1.00 77.94 189 ASN A O 1
ATOM 1554 N N . SER A 1 190 ? -23.277 4.276 7.793 1.00 75.62 190 SER A N 1
ATOM 1555 C CA . SER A 1 190 ? -24.288 3.603 6.967 1.00 75.62 190 SER A CA 1
ATOM 1556 C C . SER A 1 190 ? -24.659 2.221 7.542 1.00 75.62 190 SER A C 1
ATOM 1558 O O . SER A 1 190 ? -23.832 1.311 7.511 1.00 75.62 190 SER A O 1
ATOM 1560 N N . PRO A 1 191 ? -25.906 2.001 8.011 1.00 64.88 191 PRO A N 1
ATOM 1561 C CA . PRO A 1 191 ? -26.317 0.743 8.656 1.00 64.88 191 PRO A CA 1
ATOM 1562 C C . PRO A 1 191 ? -26.309 -0.498 7.747 1.00 64.88 191 PRO A C 1
ATOM 1564 O O . PRO A 1 191 ? -26.245 -1.621 8.238 1.00 64.88 191 PRO A O 1
ATOM 1567 N N . SER A 1 192 ? -26.402 -0.317 6.426 1.00 66.38 192 SER A N 1
ATOM 1568 C CA . SER A 1 192 ? -26.602 -1.396 5.446 1.00 66.38 192 SER A CA 1
ATOM 1569 C C . SER A 1 192 ? -25.353 -1.766 4.634 1.00 66.38 192 SER A C 1
ATOM 1571 O O . SER A 1 192 ? -25.362 -2.779 3.936 1.00 66.38 192 SER A O 1
ATOM 1573 N N . GLN A 1 193 ? -24.278 -0.972 4.702 1.00 63.31 193 GLN A N 1
ATOM 1574 C CA . GLN A 1 193 ? -23.025 -1.196 3.969 1.00 63.31 193 GLN A CA 1
ATOM 1575 C C . GLN A 1 193 ? -21.827 -0.817 4.848 1.00 63.31 193 GLN A C 1
ATOM 1577 O O . GLN A 1 193 ? -21.254 0.254 4.735 1.00 63.31 193 GLN A O 1
ATOM 1582 N N . ASN A 1 194 ? -21.415 -1.726 5.729 1.00 75.44 194 ASN A N 1
ATOM 1583 C CA . ASN A 1 194 ? -20.286 -1.492 6.636 1.00 75.44 194 ASN A CA 1
ATOM 1584 C C . ASN A 1 194 ? -18.956 -2.041 6.079 1.00 75.44 194 ASN A C 1
ATOM 1586 O O . ASN A 1 194 ? -18.179 -2.656 6.807 1.00 75.44 194 ASN A O 1
ATOM 1590 N N . ARG A 1 195 ? -18.723 -1.915 4.762 1.00 90.00 195 ARG A N 1
ATOM 1591 C CA . ARG A 1 195 ? -17.483 -2.394 4.126 1.00 90.00 195 ARG A CA 1
ATOM 1592 C C . ARG A 1 195 ? -16.530 -1.236 3.886 1.00 90.00 195 ARG A C 1
ATOM 1594 O O . ARG A 1 195 ? -16.757 -0.425 2.987 1.00 90.00 195 ARG A O 1
ATOM 1601 N N . LEU A 1 196 ? -15.459 -1.182 4.668 1.00 94.19 196 LEU A N 1
ATOM 1602 C CA . LEU A 1 196 ? -14.424 -0.161 4.514 1.00 94.19 196 LEU A CA 1
ATOM 1603 C C . LEU A 1 196 ? -13.456 -0.531 3.385 1.00 94.19 196 LEU A C 1
ATOM 1605 O O . LEU A 1 196 ? -13.174 -1.703 3.147 1.00 94.19 196 LEU A O 1
ATOM 1609 N N . LEU A 1 197 ? -12.934 0.467 2.683 1.00 96.12 197 LEU A N 1
ATOM 1610 C CA . LEU A 1 197 ? -11.864 0.288 1.713 1.00 96.12 197 LEU A CA 1
ATOM 1611 C C . LEU A 1 197 ? -10.526 0.107 2.422 1.00 96.12 197 LEU A C 1
ATOM 1613 O O . LEU A 1 197 ? -10.130 0.930 3.253 1.00 96.12 197 LEU A O 1
ATOM 1617 N N . GLU A 1 198 ? -9.813 -0.932 2.005 1.00 97.12 198 GLU A N 1
ATOM 1618 C CA . GLU A 1 198 ? -8.413 -1.188 2.313 1.00 97.12 198 GLU A CA 1
ATOM 1619 C C . GLU A 1 198 ? -7.591 -1.023 1.031 1.00 97.12 198 GLU A C 1
ATOM 1621 O O . GLU A 1 198 ? -7.835 -1.697 0.027 1.00 97.12 198 GLU A O 1
ATOM 1626 N N . ILE A 1 199 ? -6.612 -0.124 1.058 1.00 98.31 199 ILE A N 1
ATOM 1627 C CA . ILE A 1 199 ? -5.738 0.157 -0.077 1.00 98.31 199 ILE A CA 1
ATOM 1628 C C . ILE A 1 199 ? -4.396 -0.533 0.129 1.00 98.31 199 ILE A C 1
ATOM 1630 O O . ILE A 1 199 ? -3.655 -0.215 1.056 1.00 98.31 199 ILE A O 1
ATOM 1634 N N . VAL A 1 200 ? -4.047 -1.439 -0.778 1.00 97.75 200 VAL A N 1
ATOM 1635 C CA . VAL A 1 200 ? -2.692 -1.983 -0.876 1.00 97.75 200 VAL A CA 1
ATOM 1636 C C . VAL A 1 200 ? -1.923 -1.168 -1.907 1.00 97.75 200 VAL A C 1
ATOM 1638 O O . VAL A 1 200 ? -2.317 -1.071 -3.067 1.00 97.75 200 VAL A O 1
ATOM 1641 N N . ILE A 1 201 ? -0.810 -0.572 -1.508 1.00 98.25 201 ILE A N 1
ATOM 1642 C CA . ILE A 1 201 ? 0.068 0.143 -2.426 1.00 98.25 201 ILE A CA 1
ATOM 1643 C C . ILE A 1 201 ? 0.978 -0.886 -3.097 1.00 98.25 201 ILE A C 1
ATOM 1645 O O . ILE A 1 201 ? 1.683 -1.624 -2.414 1.00 98.25 201 ILE A O 1
ATOM 1649 N N . ALA A 1 202 ? 0.957 -0.944 -4.426 1.00 97.38 202 ALA A N 1
ATOM 1650 C CA . ALA A 1 202 ? 1.730 -1.882 -5.228 1.00 97.38 202 ALA A CA 1
ATOM 1651 C C . ALA A 1 202 ? 2.834 -1.137 -5.988 1.00 97.38 202 ALA A C 1
ATOM 1653 O O . ALA A 1 202 ? 2.569 -0.330 -6.877 1.00 97.38 202 ALA A O 1
ATOM 1654 N N . ASN A 1 203 ? 4.089 -1.402 -5.647 1.00 96.38 203 ASN A N 1
ATOM 1655 C CA . ASN A 1 203 ? 5.247 -0.784 -6.276 1.00 96.38 203 ASN A CA 1
ATOM 1656 C C . ASN A 1 203 ? 5.625 -1.513 -7.567 1.00 96.38 203 ASN A C 1
ATOM 1658 O O . ASN A 1 203 ? 6.404 -2.473 -7.561 1.00 96.38 203 ASN A O 1
ATOM 1662 N N . ASP A 1 204 ? 5.087 -1.037 -8.683 1.00 94.44 204 ASP A N 1
ATOM 1663 C CA . ASP A 1 204 ? 5.357 -1.581 -10.013 1.00 94.44 204 ASP A CA 1
ATOM 1664 C C . ASP A 1 204 ? 6.681 -1.083 -10.614 1.00 94.44 204 ASP A C 1
ATOM 1666 O O . ASP A 1 204 ? 7.122 -1.583 -11.651 1.00 94.44 204 ASP A O 1
ATOM 1670 N N . SER A 1 205 ? 7.313 -0.092 -9.974 1.00 93.25 205 SER A N 1
ATOM 1671 C CA . SER A 1 205 ? 8.491 0.631 -10.465 1.00 93.25 205 SER A CA 1
ATOM 1672 C C . SER A 1 205 ? 8.340 1.178 -11.896 1.00 93.25 205 SER A C 1
ATOM 1674 O O . SER A 1 205 ? 9.353 1.393 -12.566 1.00 93.25 205 SER A O 1
ATOM 1676 N N . ASN A 1 206 ? 7.115 1.385 -12.397 1.00 90.81 206 ASN A N 1
ATOM 1677 C CA . ASN A 1 206 ? 6.816 1.605 -13.818 1.00 90.81 206 ASN A CA 1
ATOM 1678 C C . ASN A 1 206 ? 7.560 0.603 -14.726 1.00 90.81 206 ASN A C 1
ATOM 1680 O O . ASN A 1 206 ? 8.310 0.987 -15.633 1.00 90.81 206 ASN A O 1
ATOM 1684 N N . ASN A 1 207 ? 7.463 -0.683 -14.390 1.00 91.69 207 ASN A N 1
ATOM 1685 C CA . ASN A 1 207 ? 8.134 -1.776 -15.080 1.00 91.69 207 ASN A CA 1
ATOM 1686 C C . ASN A 1 207 ? 7.091 -2.766 -15.619 1.00 91.69 207 ASN A C 1
ATOM 1688 O O . ASN A 1 207 ? 6.352 -3.414 -14.870 1.00 91.69 207 ASN A O 1
ATOM 1692 N N . ASP A 1 208 ? 7.068 -2.903 -16.941 1.00 89.25 208 ASP A N 1
ATOM 1693 C CA . ASP A 1 208 ? 6.167 -3.766 -17.709 1.00 89.25 208 ASP A CA 1
ATOM 1694 C C . ASP A 1 208 ? 6.336 -5.262 -17.394 1.00 89.25 208 ASP A C 1
ATOM 1696 O O . ASP A 1 208 ? 5.413 -6.048 -17.587 1.00 89.25 208 ASP A O 1
ATOM 1700 N N . LYS A 1 209 ? 7.483 -5.666 -16.835 1.00 89.00 209 LYS A N 1
ATOM 1701 C CA . LYS A 1 209 ? 7.742 -7.040 -16.371 1.00 89.00 209 LYS A CA 1
ATOM 1702 C C . LYS A 1 209 ? 7.317 -7.288 -14.924 1.00 89.00 209 LYS A C 1
ATOM 1704 O O . LYS A 1 209 ? 7.194 -8.450 -14.530 1.00 89.00 209 LYS A O 1
ATOM 1709 N N . ILE A 1 210 ? 7.147 -6.233 -14.123 1.00 88.62 210 ILE A N 1
ATOM 1710 C CA . ILE A 1 210 ? 6.760 -6.325 -12.705 1.00 88.62 210 ILE A CA 1
ATOM 1711 C C . ILE A 1 210 ? 5.243 -6.205 -12.565 1.00 88.62 210 ILE A C 1
ATOM 1713 O O . ILE A 1 210 ? 4.639 -7.029 -11.882 1.00 88.62 210 ILE A O 1
ATOM 1717 N N . SER A 1 211 ? 4.618 -5.258 -13.269 1.00 87.50 211 SER A N 1
ATOM 1718 C CA . SER A 1 211 ? 3.173 -4.988 -13.172 1.00 87.50 211 SER A CA 1
ATOM 1719 C C . SER A 1 211 ? 2.293 -6.239 -13.348 1.00 87.50 211 SER A C 1
ATOM 1721 O O . SER A 1 211 ? 1.446 -6.488 -12.489 1.00 87.50 211 SER A O 1
ATOM 1723 N N . PRO A 1 212 ? 2.518 -7.110 -14.360 1.00 88.75 212 PRO A N 1
ATOM 1724 C CA . PRO A 1 212 ? 1.712 -8.320 -14.533 1.00 88.75 212 PRO A CA 1
ATOM 1725 C C . PRO A 1 212 ? 1.928 -9.369 -13.439 1.00 88.75 212 PRO A C 1
ATOM 1727 O O . PRO A 1 212 ? 1.104 -10.264 -13.286 1.00 88.75 212 PRO A O 1
ATOM 1730 N N . LYS A 1 213 ? 3.053 -9.310 -12.714 1.00 90.25 213 LYS A N 1
ATOM 1731 C CA . LYS A 1 213 ? 3.318 -10.204 -11.581 1.00 90.25 213 LYS A CA 1
ATOM 1732 C C . LYS A 1 213 ? 2.578 -9.721 -10.342 1.00 90.25 213 LYS A C 1
ATOM 1734 O O . LYS A 1 213 ? 1.936 -10.530 -9.693 1.00 90.25 213 LYS A O 1
ATOM 1739 N N . LEU A 1 214 ? 2.603 -8.415 -10.073 1.00 88.75 214 LEU A N 1
ATOM 1740 C CA . LEU A 1 214 ? 1.851 -7.823 -8.964 1.00 88.75 214 LEU A CA 1
ATOM 1741 C C . LEU A 1 214 ? 0.345 -8.052 -9.124 1.00 88.75 214 LEU A C 1
ATOM 1743 O O . LEU A 1 214 ? -0.317 -8.451 -8.176 1.00 88.75 214 LEU A O 1
ATOM 1747 N N . ALA A 1 215 ? -0.187 -7.890 -10.337 1.00 88.81 215 ALA A N 1
ATOM 1748 C CA . ALA A 1 215 ? -1.609 -8.103 -10.603 1.00 88.81 215 ALA A CA 1
ATOM 1749 C C . ALA A 1 215 ? -2.100 -9.540 -10.327 1.00 88.81 215 ALA A C 1
ATOM 1751 O O . ALA A 1 215 ? -3.296 -9.738 -10.182 1.00 88.81 215 ALA A O 1
ATOM 1752 N N . LYS A 1 216 ? -1.207 -10.539 -10.275 1.00 89.88 216 LYS A N 1
ATOM 1753 C CA . LYS A 1 216 ? -1.567 -11.934 -9.961 1.00 89.88 216 LYS A CA 1
ATOM 1754 C C . LYS A 1 216 ? -1.636 -12.229 -8.461 1.00 89.88 216 LYS A C 1
ATOM 1756 O O . LYS A 1 216 ? -2.138 -13.284 -8.096 1.00 89.88 216 LYS A O 1
ATOM 1761 N N . GLU A 1 217 ? -1.101 -11.343 -7.625 1.00 86.50 217 GLU A N 1
ATOM 1762 C CA . GLU A 1 217 ? -0.990 -11.530 -6.170 1.00 86.50 217 GLU A CA 1
ATOM 1763 C C . GLU A 1 217 ? -2.055 -10.750 -5.377 1.00 86.50 217 GLU A C 1
ATOM 1765 O O . GLU A 1 217 ? -2.078 -10.817 -4.148 1.00 86.50 217 GLU A O 1
ATOM 1770 N N . ILE A 1 218 ? -2.908 -9.988 -6.070 1.00 78.56 218 ILE A N 1
ATOM 1771 C CA . ILE A 1 218 ? -4.029 -9.211 -5.517 1.00 78.56 218 ILE A CA 1
ATOM 1772 C C . ILE A 1 218 ? -5.334 -9.920 -5.860 1.00 78.56 218 ILE A C 1
ATOM 1774 O O . ILE A 1 218 ? -6.182 -10.024 -4.946 1.00 78.56 218 ILE A O 1
#